Protein AF-A0A9W9H9W6-F1 (afdb_monomer_lite)

pLDDT: mean 81.01, std 15.33, range [31.83, 98.56]

Organism: NCBI:txid126998

Foldseek 3Di:
DVQPDDLVVLVVVLVVVPDLVVSVVSLPPDPNSVVSCLLVSLQADEWEAPALLRLLRICLVVVPVVDDVVVLLVRQQSYQHYYYAYDDDPPQAPSQLLRPPVVVPPDDDDPPPRDDPVSVVSSLVSLVSNVVSVVSSLVSYHFQRYQEYYYHSLEAHRAQPAALNHSCLPGHQNHAEYAERYQQVDPCRLPRHNNLLSRQRHQYDHYANHQAPSNLVSVLSNCQNNLARHAYYAYHYPAQVRCQCSVVSNQHDDDDDDDGSASQNHAEYHYHNHEDDPPDQCAARHRPLNHAEYAYHNYHPVVVVVVNVVNHPRDRNHPYYHD

Structure (mmCIF, N/CA/C/O backbone):
data_AF-A0A9W9H9W6-F1
#
_entry.id   AF-A0A9W9H9W6-F1
#
loop_
_atom_site.group_PDB
_atom_site.id
_atom_site.type_symbol
_atom_site.label_atom_id
_atom_site.label_alt_id
_atom_site.label_comp_id
_atom_site.label_asym_id
_atom_site.label_entity_id
_atom_site.label_seq_id
_atom_site.pdbx_PDB_ins_code
_atom_site.Cartn_x
_atom_site.Cartn_y
_atom_site.Cartn_z
_atom_site.occupancy
_atom_site.B_iso_or_equiv
_atom_site.auth_seq_id
_atom_site.auth_comp_id
_atom_site.auth_asym_id
_atom_site.auth_atom_id
_atom_site.pdbx_PDB_model_num
ATOM 1 N N . MET A 1 1 ? -31.632 -4.483 28.691 1.00 68.56 1 MET A N 1
ATOM 2 C CA . MET A 1 1 ? -31.527 -5.824 28.068 1.00 68.56 1 MET A CA 1
ATOM 3 C C . MET A 1 1 ? -30.239 -6.017 27.263 1.00 68.56 1 MET A C 1
ATOM 5 O O . MET A 1 1 ? -29.586 -7.023 27.471 1.00 68.56 1 MET A O 1
ATOM 9 N N . LEU A 1 2 ? -29.788 -5.077 26.416 1.00 70.12 2 LEU A N 1
ATOM 10 C CA . LEU A 1 2 ? -28.523 -5.253 25.663 1.00 70.12 2 LEU A CA 1
ATOM 11 C C . LEU A 1 2 ? -27.250 -5.290 26.542 1.00 70.12 2 LEU A C 1
ATOM 13 O O . LEU A 1 2 ? -26.270 -5.931 26.182 1.00 70.12 2 LEU A O 1
ATOM 17 N N . ASN A 1 3 ? -27.268 -4.657 27.723 1.00 75.81 3 ASN A N 1
ATOM 18 C CA . ASN A 1 3 ? -26.127 -4.638 28.657 1.00 75.81 3 ASN A CA 1
ATOM 19 C C . ASN A 1 3 ? -25.841 -5.982 29.352 1.00 75.81 3 ASN A C 1
ATOM 21 O O . ASN A 1 3 ? -24.785 -6.127 29.963 1.00 75.81 3 ASN A O 1
ATOM 25 N N . THR A 1 4 ? -26.760 -6.945 29.282 1.00 83.06 4 THR A N 1
ATOM 26 C CA . THR A 1 4 ? -26.617 -8.262 29.924 1.00 83.06 4 THR A CA 1
ATOM 27 C C . THR A 1 4 ? -26.269 -9.365 28.929 1.00 83.06 4 THR A C 1
ATOM 29 O O . THR A 1 4 ? -26.053 -10.499 29.339 1.00 83.06 4 THR A O 1
ATOM 32 N N . LEU A 1 5 ? -26.213 -9.053 27.629 1.00 83.44 5 LEU A N 1
ATOM 33 C CA . LEU A 1 5 ? -25.893 -10.044 26.609 1.00 83.44 5 LEU A CA 1
ATOM 34 C C . LEU A 1 5 ? -24.399 -10.422 26.649 1.00 83.44 5 LEU A C 1
ATOM 36 O O . LEU A 1 5 ? -23.540 -9.536 26.800 1.00 83.44 5 LEU A O 1
ATOM 40 N N . PRO A 1 6 ? -24.071 -11.717 26.485 1.00 88.62 6 PRO A N 1
ATOM 41 C CA . PRO A 1 6 ? -22.705 -12.165 26.242 1.00 88.62 6 PRO A CA 1
ATOM 42 C C . PRO A 1 6 ? -22.104 -11.485 25.007 1.00 88.62 6 PRO A C 1
ATOM 44 O O . PRO A 1 6 ? -22.827 -11.081 24.089 1.00 88.62 6 PRO A O 1
ATOM 47 N N . CYS A 1 7 ? -20.779 -11.332 24.989 1.00 86.00 7 CYS A N 1
ATOM 48 C CA . CYS A 1 7 ? -20.083 -10.657 23.893 1.00 86.00 7 CYS A CA 1
ATOM 49 C C . CYS A 1 7 ? -20.321 -11.376 22.561 1.00 86.00 7 CYS A C 1
ATOM 51 O O . CYS A 1 7 ? -20.539 -10.722 21.548 1.00 86.00 7 CYS A O 1
ATOM 53 N N . GLU A 1 8 ? -20.366 -12.704 22.589 1.00 87.38 8 GLU A N 1
ATO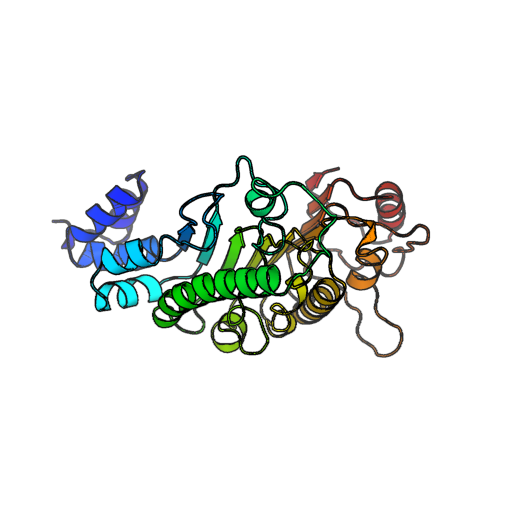M 54 C CA . GLU A 1 8 ? -20.607 -13.584 21.448 1.00 87.38 8 GLU A CA 1
ATOM 55 C C . GLU A 1 8 ? -21.933 -13.239 20.766 1.00 87.38 8 GLU A C 1
ATOM 57 O O . GLU A 1 8 ? -21.978 -13.070 19.554 1.00 87.38 8 GLU A O 1
ATOM 62 N N . ILE A 1 9 ? -22.995 -13.014 21.548 1.00 85.94 9 ILE A N 1
ATOM 63 C CA . ILE A 1 9 ? -24.319 -12.664 21.018 1.00 85.94 9 ILE A CA 1
ATOM 64 C C . ILE A 1 9 ? -24.319 -11.263 20.396 1.00 85.94 9 ILE A C 1
ATOM 66 O O . ILE A 1 9 ? -24.946 -11.040 19.362 1.00 85.94 9 ILE A O 1
ATOM 70 N N . ILE A 1 10 ? -23.609 -10.304 20.999 1.00 85.25 10 ILE A N 1
ATOM 71 C CA . ILE A 1 10 ? -23.482 -8.944 20.449 1.00 85.25 10 ILE A CA 1
ATOM 72 C C . ILE A 1 10 ? -22.762 -8.980 19.094 1.00 85.25 10 ILE A C 1
ATOM 74 O O . ILE A 1 10 ? -23.165 -8.271 18.168 1.00 85.25 10 ILE A O 1
ATOM 78 N N . LEU A 1 11 ? -21.722 -9.810 18.976 1.00 84.94 11 LEU A N 1
ATOM 79 C CA . LEU A 1 11 ? -20.981 -10.013 17.733 1.00 84.94 11 LEU A CA 1
ATOM 80 C C . LEU A 1 11 ? -21.846 -10.688 16.670 1.00 84.94 11 LEU A C 1
ATOM 82 O O . LEU A 1 11 ? -21.939 -10.162 15.565 1.00 84.94 11 LEU A O 1
ATOM 86 N N . ASP A 1 12 ? -22.559 -11.755 17.027 1.00 84.94 12 ASP A N 1
ATOM 87 C CA . ASP A 1 12 ? -23.482 -12.466 16.134 1.00 84.94 12 ASP A CA 1
ATOM 88 C C . ASP A 1 12 ? -24.550 -11.528 15.549 1.00 84.94 12 ASP A C 1
ATOM 90 O O . ASP A 1 12 ? -24.853 -11.549 14.353 1.00 84.94 12 ASP A O 1
ATOM 94 N N . VAL A 1 13 ? -25.113 -10.649 16.385 1.00 83.19 13 VAL A N 1
ATOM 95 C CA . VAL A 1 13 ? -26.082 -9.638 15.941 1.00 83.19 13 VAL A CA 1
ATOM 96 C C . VAL A 1 13 ? -25.415 -8.615 15.020 1.00 83.19 13 VAL A C 1
ATOM 98 O O . VAL A 1 13 ? -25.965 -8.294 13.965 1.00 83.19 13 VAL A O 1
ATOM 101 N N . ALA A 1 14 ? -24.227 -8.118 15.375 1.00 81.19 14 ALA A N 1
ATOM 102 C CA . ALA A 1 14 ? -23.502 -7.148 14.558 1.00 81.19 14 ALA A CA 1
ATOM 103 C C . ALA A 1 14 ? -23.090 -7.721 13.191 1.00 81.19 14 ALA A C 1
ATOM 105 O O . ALA A 1 14 ? -23.140 -7.003 12.190 1.00 81.19 14 ALA A O 1
ATOM 106 N N . GLU A 1 15 ? -22.736 -9.004 13.115 1.00 80.44 15 GLU A N 1
ATOM 107 C CA . GLU A 1 15 ? -22.425 -9.684 11.857 1.00 80.44 15 GLU A CA 1
ATOM 108 C C . GLU A 1 15 ? -23.638 -9.752 10.929 1.00 80.44 15 GLU A C 1
ATOM 110 O O . GLU A 1 15 ? -23.519 -9.450 9.737 1.00 80.44 15 GLU A O 1
ATOM 115 N N . ARG A 1 16 ? -24.823 -10.035 11.483 1.00 80.00 16 ARG A N 1
ATOM 116 C CA . ARG A 1 16 ? -26.092 -10.057 10.736 1.00 80.00 16 ARG A CA 1
ATOM 117 C C . ARG A 1 16 ? -26.508 -8.677 10.219 1.00 80.00 16 ARG A C 1
ATOM 119 O O . ARG A 1 16 ? -27.235 -8.587 9.228 1.00 80.00 16 ARG A O 1
ATOM 126 N N . VAL A 1 17 ? -26.025 -7.593 10.828 1.00 77.00 17 VAL A N 1
ATOM 127 C CA . VAL A 1 17 ? -26.202 -6.232 10.307 1.00 77.00 17 VAL A CA 1
ATOM 128 C C . VAL A 1 17 ? -25.258 -6.032 9.117 1.00 77.00 17 VAL A C 1
ATOM 130 O O . VAL A 1 17 ? -24.059 -5.818 9.275 1.00 77.00 17 VAL A O 1
ATOM 133 N N . ARG A 1 18 ? -25.802 -6.105 7.898 1.00 66.31 18 ARG A N 1
ATOM 134 C CA . ARG A 1 18 ? -25.015 -6.124 6.648 1.00 66.31 18 ARG A CA 1
ATOM 135 C C . ARG A 1 18 ? -24.274 -4.823 6.323 1.00 66.31 18 ARG A C 1
ATOM 137 O O . ARG A 1 18 ? -23.263 -4.864 5.632 1.00 66.31 18 ARG A O 1
ATOM 144 N N . LEU A 1 19 ? -24.757 -3.672 6.794 1.00 70.25 19 LEU A N 1
ATOM 145 C CA . LEU A 1 19 ? -24.197 -2.362 6.444 1.00 70.25 19 LEU A CA 1
ATOM 146 C C . LEU A 1 19 ? -23.378 -1.770 7.596 1.00 70.25 19 LEU A C 1
ATOM 148 O O . LEU A 1 19 ? -23.868 -1.645 8.718 1.00 70.25 19 LEU A O 1
ATOM 152 N N . LEU A 1 20 ? -22.153 -1.327 7.293 1.00 66.31 20 LEU A N 1
ATOM 153 C CA . LEU A 1 20 ? -21.237 -0.677 8.244 1.00 66.31 20 LEU A CA 1
ATOM 154 C C . LEU A 1 20 ? -21.864 0.535 8.950 1.00 66.31 20 LEU A C 1
ATOM 156 O O . LEU A 1 20 ? -21.671 0.697 10.154 1.00 66.31 20 LEU A O 1
ATOM 160 N N . GLY A 1 21 ? -22.652 1.346 8.234 1.00 66.06 21 GLY A N 1
ATOM 161 C CA . GLY A 1 21 ? -23.376 2.481 8.818 1.00 66.06 21 GLY A CA 1
ATOM 162 C C . GLY A 1 21 ? -24.328 2.047 9.937 1.00 66.06 21 GLY A C 1
ATOM 163 O O . GLY A 1 21 ? -24.287 2.595 11.034 1.00 66.06 21 GLY A O 1
ATOM 164 N N . HIS A 1 22 ? -25.088 0.974 9.716 1.00 73.69 22 HIS A N 1
ATOM 165 C CA . HIS A 1 22 ? -25.983 0.417 10.730 1.00 73.69 22 HIS A CA 1
ATOM 166 C C . HIS A 1 22 ? -25.229 -0.238 11.890 1.00 73.69 22 HIS A C 1
ATOM 168 O O . HIS A 1 22 ? -25.703 -0.176 13.020 1.00 73.69 22 HIS A O 1
ATOM 174 N N . ARG A 1 23 ? -24.034 -0.804 11.662 1.00 75.44 23 ARG A N 1
ATOM 175 C CA . ARG A 1 23 ? -23.188 -1.305 12.759 1.00 75.44 23 ARG A CA 1
ATOM 176 C C . ARG A 1 23 ? -22.649 -0.171 13.634 1.00 75.44 23 ARG A C 1
ATOM 178 O O . ARG A 1 23 ? -22.574 -0.328 14.850 1.00 75.44 23 ARG A O 1
ATOM 185 N N . ARG A 1 24 ? -22.318 0.986 13.045 1.00 78.25 24 ARG A N 1
ATOM 186 C CA . ARG A 1 24 ? -21.947 2.190 13.808 1.00 78.25 24 ARG A CA 1
ATOM 187 C C . ARG A 1 24 ? -23.125 2.687 14.639 1.00 78.25 24 ARG A C 1
ATOM 189 O O . ARG A 1 24 ? -22.953 2.882 15.837 1.00 78.25 24 ARG A O 1
ATOM 196 N N . SER A 1 25 ? -24.319 2.799 14.062 1.00 78.81 25 SER A N 1
ATOM 197 C CA . SER A 1 25 ? -25.527 3.153 14.822 1.00 78.81 25 SER A CA 1
ATOM 198 C C . SER A 1 25 ? -25.825 2.138 15.932 1.00 78.81 25 SER A C 1
ATOM 200 O O . SER A 1 25 ? -26.104 2.528 17.062 1.00 78.81 25 SER A O 1
ATOM 202 N N . PHE A 1 26 ? -25.667 0.840 15.654 1.00 79.38 26 PHE A N 1
ATOM 203 C CA . PHE A 1 26 ? -25.818 -0.231 16.642 1.00 79.38 26 PHE A CA 1
ATOM 204 C C . PHE A 1 26 ? -24.811 -0.100 17.798 1.00 79.38 26 PHE A C 1
ATOM 206 O O . PHE A 1 26 ? -25.177 -0.259 18.961 1.00 79.38 26 PHE A O 1
ATOM 213 N N . SER A 1 27 ? -23.565 0.290 17.504 1.00 80.31 27 SER A N 1
ATOM 214 C CA . SER A 1 27 ? -22.544 0.549 18.529 1.00 80.31 27 SER A CA 1
ATOM 215 C C . SER A 1 27 ? -22.891 1.698 19.480 1.00 80.31 27 SER A C 1
ATOM 217 O O . SER A 1 27 ? -22.371 1.735 20.589 1.00 80.31 27 SER A O 1
ATOM 219 N N . GLN A 1 28 ? -23.788 2.607 19.088 1.00 81.88 28 GLN A N 1
ATOM 220 C CA . GLN A 1 28 ? -24.212 3.733 19.925 1.00 81.88 28 GLN A CA 1
ATOM 221 C C . GLN A 1 28 ? -25.388 3.392 20.854 1.00 81.88 28 GLN A C 1
ATOM 223 O O . GLN A 1 28 ? -25.755 4.221 21.680 1.00 81.88 28 GLN A O 1
ATOM 228 N N . LEU A 1 29 ? -25.977 2.191 20.761 1.00 82.81 29 LEU A N 1
ATOM 229 C CA . LEU A 1 29 ? -27.167 1.840 21.549 1.00 82.81 29 LEU A CA 1
ATOM 230 C C . LEU A 1 29 ? -26.894 1.742 23.054 1.00 82.81 29 LEU A C 1
ATOM 232 O O . LEU A 1 29 ? -27.765 2.072 23.856 1.00 82.81 29 LEU A O 1
ATOM 236 N N . CYS A 1 30 ? -25.712 1.265 23.456 1.00 85.88 30 CYS A N 1
ATOM 237 C CA . CYS A 1 30 ? -25.298 1.263 24.858 1.00 85.88 30 CYS A CA 1
ATOM 238 C C . CYS A 1 30 ? -23.776 1.149 25.026 1.00 85.88 30 CYS A C 1
ATOM 240 O O . CYS A 1 30 ? -23.059 0.721 24.120 1.00 85.88 30 CYS A O 1
ATOM 242 N N . SER A 1 31 ? -23.282 1.478 26.224 1.00 85.94 31 SER A N 1
ATOM 243 C CA . SER A 1 31 ? -21.850 1.468 26.554 1.00 85.94 31 SER A CA 1
ATOM 244 C C . SER A 1 31 ? -21.191 0.096 26.381 1.00 85.94 31 SER A C 1
ATOM 246 O O . SER A 1 31 ? -20.067 0.028 25.887 1.00 85.94 31 SER A O 1
ATOM 248 N N . ARG A 1 32 ? -21.884 -1.001 26.722 1.00 85.56 32 ARG A N 1
ATOM 249 C CA . ARG A 1 32 ? -21.356 -2.365 26.546 1.00 85.56 32 ARG A CA 1
ATOM 250 C C . ARG A 1 32 ? -21.188 -2.723 25.072 1.00 85.56 32 ARG A C 1
ATOM 252 O O . ARG A 1 32 ? -20.125 -3.189 24.677 1.00 85.56 32 ARG A O 1
ATOM 259 N N . VAL A 1 33 ? -22.214 -2.481 24.255 1.00 86.31 33 VAL A N 1
ATOM 260 C CA . VAL A 1 33 ? -22.158 -2.753 22.810 1.00 86.31 33 VAL A CA 1
ATOM 261 C C . VAL A 1 33 ? -21.095 -1.869 22.153 1.00 86.31 33 VAL A C 1
ATOM 263 O O . VAL A 1 33 ? -20.315 -2.363 21.343 1.00 86.31 33 VAL A O 1
ATOM 266 N N . LYS A 1 34 ? -20.975 -0.601 22.571 1.00 87.06 34 LYS A N 1
ATOM 267 C CA . LYS A 1 34 ? -19.891 0.294 22.147 1.00 87.06 34 LYS A CA 1
ATOM 268 C C . LYS A 1 34 ? -18.512 -0.290 22.457 1.00 87.06 34 LYS A C 1
ATOM 270 O O . LYS A 1 34 ? -17.683 -0.377 21.559 1.00 87.06 34 LYS A O 1
ATOM 275 N N . ALA A 1 35 ? -18.278 -0.721 23.697 1.00 87.06 35 ALA A N 1
ATOM 276 C CA . ALA A 1 35 ? -16.991 -1.263 24.136 1.00 87.06 35 ALA A CA 1
ATOM 277 C C . ALA A 1 35 ? -16.582 -2.534 23.372 1.00 87.06 35 ALA A C 1
ATOM 279 O O . ALA A 1 35 ? -15.401 -2.726 23.094 1.00 87.06 35 ALA A O 1
ATOM 280 N N . VAL A 1 36 ? -17.551 -3.375 22.999 1.00 88.56 36 VAL A N 1
ATOM 281 C CA . VAL A 1 36 ? -17.305 -4.596 22.216 1.00 88.56 36 VAL A CA 1
ATOM 282 C C . VAL A 1 36 ? -17.079 -4.279 20.734 1.00 88.56 36 VAL A C 1
ATOM 284 O O . VAL A 1 36 ? -16.169 -4.828 20.117 1.00 88.56 36 VAL A O 1
ATOM 287 N N . LEU A 1 37 ? -17.890 -3.395 20.144 1.00 89.06 37 LEU A N 1
ATOM 288 C CA . LEU A 1 37 ? -17.898 -3.189 18.694 1.00 89.06 37 LEU A CA 1
ATOM 289 C C . LEU A 1 37 ? -16.897 -2.151 18.201 1.00 89.06 37 LEU A C 1
ATOM 291 O O . LEU A 1 37 ? -16.370 -2.327 17.107 1.00 89.06 37 LEU A O 1
ATOM 295 N N . VAL A 1 38 ? -16.610 -1.086 18.956 1.00 89.62 38 VAL A N 1
ATOM 296 C CA . VAL A 1 38 ? -15.685 -0.024 18.515 1.00 89.62 38 VAL A CA 1
ATOM 297 C C . VAL A 1 38 ? -14.314 -0.586 18.106 1.00 89.62 38 VAL A C 1
ATOM 299 O O . VAL A 1 38 ? -13.884 -0.285 16.989 1.00 89.62 38 VAL A O 1
ATOM 302 N N . PRO A 1 39 ? -13.661 -1.470 18.888 1.00 90.88 39 PRO A N 1
ATOM 303 C CA . PRO A 1 39 ? -12.380 -2.045 18.484 1.00 90.88 39 PRO A CA 1
ATOM 304 C C . PRO A 1 39 ? -12.431 -2.822 17.165 1.00 90.88 39 PRO A C 1
ATOM 306 O O . PRO A 1 39 ? -11.439 -2.873 16.446 1.00 90.88 39 PRO A O 1
ATOM 309 N N . LEU A 1 40 ? -13.578 -3.423 16.840 1.00 88.81 40 LEU A N 1
ATOM 310 C CA . LEU A 1 40 ? -13.772 -4.200 15.616 1.00 88.81 40 LEU A CA 1
ATOM 311 C C . LEU A 1 40 ? -14.139 -3.311 14.427 1.00 88.81 40 LEU A C 1
ATOM 313 O O . LEU A 1 40 ? -13.616 -3.506 13.333 1.00 88.81 40 LEU A O 1
ATOM 317 N N . LEU A 1 41 ? -14.997 -2.312 14.646 1.00 88.62 41 LEU A N 1
ATOM 318 C CA . LEU A 1 41 ? -15.439 -1.361 13.626 1.00 88.62 41 LEU A CA 1
ATOM 319 C C . LEU A 1 41 ? -14.299 -0.496 13.100 1.00 88.62 41 LEU A C 1
ATOM 321 O O . LEU A 1 41 ? -14.297 -0.157 11.920 1.00 88.62 41 LEU A O 1
ATOM 325 N N . TYR A 1 42 ? -13.349 -0.155 13.968 1.00 91.88 42 TYR A N 1
ATOM 326 C CA . TYR A 1 42 ? -12.193 0.668 13.624 1.00 91.88 42 TYR A CA 1
ATOM 327 C C . TYR A 1 42 ? -10.906 -0.145 13.486 1.00 91.88 42 TYR A C 1
ATOM 329 O O . TYR A 1 42 ? -9.833 0.429 13.365 1.00 91.88 42 TYR A O 1
ATOM 337 N N . ARG A 1 43 ? -10.987 -1.484 13.451 1.00 94.31 43 ARG A N 1
ATOM 338 C CA . ARG A 1 43 ? -9.820 -2.337 13.179 1.00 94.31 43 ARG A CA 1
ATOM 339 C C . ARG A 1 43 ? -9.256 -2.099 11.778 1.00 94.31 43 ARG A C 1
ATOM 341 O O . ARG A 1 43 ? -8.038 -2.108 11.601 1.00 94.31 43 ARG A O 1
ATOM 348 N N . THR A 1 44 ? -10.137 -1.890 10.804 1.00 95.19 44 THR A N 1
ATOM 349 C CA . THR A 1 44 ? -9.782 -1.547 9.426 1.00 95.19 44 THR A CA 1
ATOM 350 C C . THR A 1 44 ? -10.386 -0.197 9.088 1.00 95.19 44 THR A C 1
ATOM 352 O O . THR A 1 44 ? -11.605 -0.039 9.107 1.00 95.19 44 THR A O 1
ATOM 355 N N . VAL A 1 45 ? -9.527 0.766 8.772 1.00 95.31 45 VAL A N 1
ATOM 356 C CA . VAL A 1 45 ? -9.913 2.123 8.389 1.00 95.31 45 VAL A CA 1
ATOM 357 C C . VAL A 1 45 ? -9.400 2.383 6.987 1.00 95.31 45 VAL A C 1
ATOM 359 O O . VAL A 1 45 ? -8.250 2.086 6.660 1.00 95.31 45 VAL A O 1
ATOM 362 N N . THR A 1 46 ? -10.269 2.930 6.147 1.00 95.69 46 THR A N 1
ATOM 363 C CA . THR A 1 46 ? -9.925 3.278 4.777 1.00 95.69 46 THR A CA 1
ATOM 364 C C . THR A 1 46 ? -10.416 4.678 4.485 1.00 95.69 46 THR A C 1
ATOM 366 O O . THR A 1 46 ? -11.623 4.908 4.545 1.00 95.69 46 THR A O 1
ATOM 369 N N . PHE A 1 47 ? -9.486 5.567 4.156 1.00 96.00 47 PHE A N 1
ATOM 370 C CA . PHE A 1 47 ? -9.786 6.903 3.666 1.00 96.00 47 PHE A CA 1
ATOM 371 C C . PHE A 1 47 ? -9.779 6.908 2.148 1.00 96.00 47 PHE A C 1
ATOM 373 O O . PHE A 1 47 ? -9.029 6.165 1.500 1.00 96.00 47 PHE A O 1
ATOM 380 N N . ARG A 1 48 ? -10.667 7.711 1.580 1.00 95.00 48 ARG A N 1
ATOM 381 C CA . ARG A 1 48 ? -10.909 7.767 0.149 1.00 95.00 48 ARG A CA 1
ATOM 382 C C . ARG A 1 48 ? -10.659 9.161 -0.379 1.00 95.00 48 ARG A C 1
ATOM 384 O O . ARG A 1 48 ? -11.093 10.137 0.223 1.00 95.00 48 ARG A O 1
ATOM 391 N N . ALA A 1 49 ? -10.016 9.227 -1.538 1.00 92.50 49 ALA A N 1
ATOM 392 C CA . ALA A 1 49 ? -10.020 10.441 -2.334 1.00 92.50 49 ALA A CA 1
ATOM 393 C C . ALA A 1 49 ? -11.460 10.818 -2.712 1.00 92.50 49 ALA A C 1
ATOM 395 O O . ALA A 1 49 ? -12.271 9.942 -3.032 1.00 92.50 49 ALA A O 1
ATOM 396 N N . ALA A 1 50 ? -11.756 12.116 -2.714 1.00 88.25 50 ALA A N 1
ATOM 397 C CA . ALA A 1 50 ? -13.069 12.659 -3.042 1.00 88.25 50 ALA A CA 1
ATOM 398 C C . ALA A 1 50 ? -13.510 12.266 -4.459 1.00 88.25 50 ALA A C 1
ATOM 400 O O . ALA A 1 50 ? -14.690 12.029 -4.710 1.00 88.25 50 ALA A O 1
ATOM 401 N N . SER A 1 51 ? -12.556 12.175 -5.389 1.00 85.50 51 SER A N 1
ATOM 402 C CA . SER A 1 51 ? -12.771 11.639 -6.731 1.00 85.50 51 SER A CA 1
ATOM 403 C C . SER A 1 51 ? -11.450 11.241 -7.390 1.00 85.50 51 SER A C 1
ATOM 405 O O . SER A 1 51 ? -10.370 11.524 -6.875 1.00 85.50 51 SER A O 1
ATOM 407 N N . GLU A 1 52 ? -11.532 10.652 -8.583 1.00 81.94 52 GLU A N 1
ATOM 408 C CA . GLU A 1 52 ? -10.372 10.378 -9.447 1.00 81.94 52 GLU A CA 1
ATOM 409 C C . GLU A 1 52 ? -9.574 11.611 -9.856 1.00 81.94 52 GLU A C 1
ATOM 411 O O . GLU A 1 52 ? -8.416 11.476 -10.245 1.00 81.94 52 GLU A O 1
ATOM 416 N N . TRP A 1 53 ? -10.194 12.786 -9.762 1.00 76.81 53 TRP A N 1
ATOM 417 C CA . TRP A 1 53 ? -9.642 14.069 -10.186 1.00 76.81 53 TRP A CA 1
ATOM 418 C C . TRP A 1 53 ? -9.155 14.922 -9.010 1.00 76.81 53 TRP A C 1
ATOM 420 O O . TRP A 1 53 ? -8.494 15.932 -9.218 1.00 76.81 53 TRP A O 1
ATOM 430 N N . ALA A 1 54 ? -9.474 14.513 -7.780 1.00 85.38 54 ALA A N 1
ATOM 431 C CA . ALA A 1 54 ? -9.120 15.201 -6.543 1.00 85.38 54 ALA A CA 1
ATOM 432 C C . ALA A 1 54 ? -8.466 14.204 -5.576 1.00 85.38 54 ALA A C 1
ATOM 434 O O . ALA A 1 54 ? -9.001 13.891 -4.514 1.00 85.38 54 ALA A O 1
ATOM 435 N N . LEU A 1 55 ? -7.320 13.657 -5.992 1.00 88.56 55 LEU A N 1
ATOM 436 C CA . LEU A 1 55 ? -6.594 12.620 -5.249 1.00 88.56 55 LEU A CA 1
ATOM 437 C C . LEU A 1 55 ? -5.918 13.149 -3.981 1.00 88.56 55 LEU A C 1
ATOM 439 O O . LEU A 1 55 ? -5.656 12.371 -3.069 1.00 88.56 55 LEU A O 1
ATOM 443 N N . ASN A 1 56 ? -5.681 14.460 -3.917 1.00 89.25 56 ASN A N 1
ATOM 444 C CA . ASN A 1 56 ? -5.189 15.152 -2.733 1.00 89.25 56 ASN A CA 1
ATOM 445 C C . ASN A 1 56 ? -6.282 15.497 -1.723 1.00 89.25 56 ASN A C 1
ATOM 447 O O . ASN A 1 56 ? -5.949 15.926 -0.631 1.00 89.25 56 ASN A O 1
ATOM 451 N N . VAL A 1 57 ? -7.566 15.324 -2.043 1.00 90.62 57 VAL A N 1
ATOM 452 C CA . VAL A 1 57 ? -8.662 15.621 -1.112 1.00 90.62 57 VAL A CA 1
ATOM 453 C C . VAL A 1 57 ? -9.182 14.305 -0.559 1.00 90.62 57 VAL A C 1
ATOM 455 O O . VAL A 1 57 ? -9.897 13.585 -1.255 1.00 90.62 57 VAL A O 1
ATOM 458 N N . LEU A 1 58 ? -8.810 13.967 0.673 1.00 93.25 58 LEU A N 1
ATOM 459 C CA . LEU A 1 58 ? -9.224 12.738 1.341 1.00 93.25 58 LEU A CA 1
ATOM 460 C C . LEU A 1 58 ? -10.421 13.017 2.259 1.00 93.25 58 LEU A C 1
ATOM 462 O O . LEU A 1 58 ? -10.558 14.088 2.842 1.00 93.25 58 LEU A O 1
ATOM 466 N N . ASP A 1 59 ? -11.281 12.024 2.463 1.00 92.56 59 ASP A N 1
ATOM 467 C CA . ASP A 1 59 ? -12.422 12.105 3.389 1.00 92.56 59 ASP A CA 1
ATOM 468 C C . ASP A 1 59 ? -12.031 12.076 4.888 1.00 92.56 59 ASP A C 1
ATOM 470 O O . ASP A 1 59 ? -12.867 11.793 5.752 1.00 92.56 59 ASP A O 1
ATOM 474 N N . ILE A 1 60 ? -10.774 12.406 5.211 1.00 91.44 60 ILE A N 1
ATOM 475 C CA . ILE A 1 60 ? -10.223 12.453 6.572 1.00 91.44 60 ILE A CA 1
ATOM 476 C C . ILE A 1 60 ? -10.899 13.554 7.388 1.00 91.44 60 ILE A C 1
ATOM 478 O O . ILE A 1 60 ? -11.379 13.282 8.488 1.00 91.44 60 ILE A O 1
ATOM 482 N N . ASP A 1 61 ? -11.013 14.768 6.850 1.00 85.94 61 ASP A N 1
ATOM 483 C CA . ASP A 1 61 ? -11.649 15.878 7.568 1.00 85.94 61 ASP A CA 1
ATOM 484 C C . ASP A 1 61 ? -13.120 15.593 7.846 1.00 85.94 61 ASP A C 1
ATOM 486 O O . ASP A 1 61 ? -13.592 15.763 8.967 1.00 85.94 61 ASP A O 1
ATOM 490 N N . ALA A 1 62 ? -13.846 15.074 6.853 1.00 85.69 62 ALA A N 1
ATOM 491 C CA . ALA A 1 62 ? -15.237 14.670 7.028 1.00 85.69 62 ALA A CA 1
ATOM 492 C C . ALA A 1 62 ? -15.376 13.592 8.118 1.00 85.69 62 ALA A C 1
ATOM 494 O O . ALA A 1 62 ? -16.290 13.646 8.946 1.00 85.69 62 ALA A O 1
ATOM 495 N N . PHE A 1 63 ? -14.447 12.632 8.160 1.00 86.31 63 PHE A N 1
ATOM 496 C CA . PHE A 1 63 ? -14.396 11.619 9.208 1.00 86.31 63 PHE A CA 1
ATOM 497 C C . PHE A 1 63 ? -14.155 12.238 10.590 1.00 86.31 63 PHE A C 1
ATOM 499 O O . PHE A 1 63 ? -14.893 11.925 11.528 1.00 86.31 63 PHE A O 1
ATOM 506 N N . LEU A 1 64 ? -13.170 13.128 10.715 1.00 84.31 64 LEU A N 1
ATOM 507 C CA . LEU A 1 64 ? -12.790 13.743 11.984 1.00 84.31 64 LEU A CA 1
ATOM 508 C C . LEU A 1 64 ? -13.834 14.745 12.487 1.00 84.31 64 LEU A C 1
ATOM 510 O O . LEU A 1 64 ? -14.098 14.755 13.682 1.00 84.31 64 LEU A O 1
ATOM 514 N N . LEU A 1 65 ? -14.472 15.520 11.604 1.00 80.25 65 LEU A N 1
ATOM 515 C CA . LEU A 1 65 ? -15.543 16.470 11.938 1.00 80.25 65 LEU A CA 1
ATOM 516 C C . LEU A 1 65 ? -16.848 15.776 12.333 1.00 80.25 65 LEU A C 1
ATOM 518 O O . LEU A 1 65 ? -17.615 16.303 13.137 1.00 80.25 65 LEU A O 1
ATOM 522 N N . SER A 1 66 ? -17.108 14.578 11.802 1.00 75.88 66 SER A N 1
ATOM 523 C CA . SER A 1 66 ? -18.284 13.788 12.189 1.00 75.88 66 SER A CA 1
ATOM 524 C C . SER A 1 66 ? -18.221 13.258 13.632 1.00 75.88 66 SER A C 1
ATOM 526 O O . SER A 1 66 ? -19.178 12.642 14.107 1.00 75.88 66 SER A O 1
ATOM 528 N N . GLN A 1 67 ? -17.100 13.461 14.333 1.00 71.38 67 GLN A N 1
ATOM 529 C CA . GLN A 1 67 ? -16.827 12.939 15.670 1.00 71.38 67 GLN A CA 1
ATOM 530 C C . GLN A 1 67 ? -16.183 14.022 16.545 1.00 71.38 67 GLN A C 1
ATOM 532 O O . GLN A 1 67 ? -15.578 14.968 16.057 1.00 71.38 67 GLN A O 1
ATOM 537 N N . SER A 1 68 ? -16.284 13.901 17.870 1.00 73.44 68 SER A N 1
ATOM 538 C CA . SER A 1 68 ? -15.449 14.741 18.736 1.00 73.44 68 SER A CA 1
ATOM 539 C C . SER A 1 68 ? -13.986 14.293 18.635 1.00 73.44 68 SER A C 1
ATOM 541 O O . SER A 1 68 ? -13.711 13.107 18.467 1.00 73.44 68 SER A O 1
ATOM 543 N N . HIS A 1 69 ? -13.031 15.213 18.793 1.00 69.00 69 HIS A N 1
ATOM 544 C CA . HIS A 1 69 ? -11.596 14.898 18.708 1.00 69.00 69 HIS A CA 1
ATOM 545 C C . HIS A 1 69 ? -11.175 13.742 19.642 1.00 69.00 69 HIS A C 1
ATOM 547 O O . HIS A 1 69 ? -10.479 12.813 19.233 1.00 69.00 69 HIS A O 1
ATOM 553 N N . LEU A 1 70 ? -11.678 13.741 20.884 1.00 68.50 70 LEU A N 1
ATOM 554 C CA . LEU A 1 70 ? -11.467 12.652 21.849 1.00 68.50 70 LEU A CA 1
ATOM 555 C C . LEU A 1 70 ? -12.009 11.312 21.337 1.00 68.50 70 LEU A C 1
ATOM 557 O O . LEU A 1 70 ? -11.409 10.262 21.567 1.00 68.50 70 LEU A O 1
ATOM 561 N N . GLN A 1 71 ? -13.134 11.341 20.625 1.00 75.81 71 GLN A N 1
ATOM 562 C CA . GLN A 1 71 ? -13.741 10.154 20.050 1.00 75.81 71 GLN A CA 1
ATOM 563 C C . GLN A 1 71 ? -12.949 9.639 18.842 1.00 75.81 71 GLN A C 1
ATOM 565 O O . GLN A 1 71 ? -12.745 8.429 18.749 1.00 75.81 71 GLN A O 1
ATOM 570 N N . SER A 1 72 ? -12.423 10.523 17.992 1.00 73.56 72 SER A N 1
ATOM 571 C CA . SER A 1 72 ? -11.537 10.165 16.875 1.00 73.56 72 SER A CA 1
ATOM 572 C C . SER A 1 72 ? -10.272 9.454 17.358 1.00 73.56 72 SER A C 1
ATOM 574 O O . SER A 1 72 ? -9.973 8.361 16.876 1.00 73.56 72 SER A O 1
ATOM 576 N N . ILE A 1 73 ? -9.601 9.994 18.385 1.00 76.44 73 ILE A N 1
ATOM 577 C CA . ILE A 1 73 ? -8.457 9.333 19.039 1.00 76.44 73 ILE A CA 1
ATOM 578 C C . ILE A 1 73 ? -8.883 7.973 19.602 1.00 76.44 73 ILE A C 1
ATOM 580 O O . ILE A 1 73 ? -8.238 6.954 19.348 1.00 76.44 73 ILE A O 1
ATOM 584 N N . SER A 1 74 ? -10.009 7.931 20.326 1.00 82.50 74 SER A N 1
ATOM 585 C CA . SER A 1 74 ? -10.492 6.692 20.945 1.00 82.50 74 SER A CA 1
ATOM 586 C C . SER A 1 74 ? -10.855 5.601 19.935 1.00 82.50 74 SER A C 1
ATOM 588 O O . SER A 1 74 ? -10.798 4.419 20.265 1.00 82.50 74 SER A O 1
ATOM 590 N N . ASN A 1 75 ? -11.209 5.978 18.708 1.00 88.50 75 ASN A N 1
ATOM 591 C CA . ASN A 1 75 ? -11.572 5.050 17.649 1.00 88.50 75 ASN A CA 1
ATOM 592 C C . ASN A 1 75 ? -10.329 4.592 16.875 1.00 88.50 75 ASN A C 1
ATOM 594 O O . ASN A 1 75 ? -10.093 3.390 16.744 1.00 88.50 75 ASN A O 1
ATOM 598 N N . LEU A 1 76 ? -9.502 5.533 16.406 1.00 92.31 76 LEU A N 1
ATOM 599 C CA . LEU A 1 76 ? -8.353 5.241 15.546 1.00 92.31 76 LEU A CA 1
ATOM 600 C C . LEU A 1 76 ? -7.216 4.499 16.264 1.00 92.31 76 LEU A C 1
ATOM 602 O O . LEU A 1 76 ? -6.473 3.772 15.603 1.00 92.31 76 LEU A O 1
ATOM 606 N N . GLN A 1 77 ? -7.132 4.537 17.598 1.00 93.50 77 GLN A N 1
ATOM 607 C CA . GLN A 1 77 ? -6.200 3.691 18.367 1.00 93.50 77 GLN A CA 1
ATOM 608 C C . GLN A 1 77 ? -6.407 2.172 18.159 1.00 93.50 77 GLN A C 1
ATOM 610 O O . GLN A 1 77 ? -5.508 1.358 18.416 1.00 93.50 77 GLN A O 1
ATOM 615 N N . HIS A 1 78 ? -7.597 1.761 17.708 1.00 95.00 78 HIS A N 1
ATOM 616 C CA . HIS A 1 78 ? -7.917 0.363 17.420 1.00 95.00 78 HIS A CA 1
ATOM 617 C C . HIS A 1 78 ? -7.517 -0.069 16.005 1.00 95.00 78 HIS A C 1
ATOM 619 O O . HIS A 1 78 ? -7.551 -1.265 15.707 1.00 95.00 78 HIS A O 1
ATOM 625 N N . THR A 1 79 ? -7.077 0.870 15.165 1.00 97.00 79 THR A N 1
ATOM 626 C CA . THR A 1 79 ? -6.678 0.597 13.783 1.00 97.00 79 THR A CA 1
ATOM 627 C C . THR A 1 79 ? -5.519 -0.390 13.743 1.00 97.00 79 THR A C 1
ATOM 629 O O . THR A 1 79 ? -4.517 -0.252 14.444 1.00 97.00 79 THR A O 1
ATOM 632 N N . ARG A 1 80 ? -5.677 -1.432 12.930 1.00 97.88 80 ARG A N 1
ATOM 633 C CA . ARG A 1 80 ? -4.652 -2.430 12.589 1.00 97.88 80 ARG A CA 1
ATOM 634 C C . ARG A 1 80 ? -4.386 -2.463 11.091 1.00 97.88 80 ARG A C 1
ATOM 636 O O . ARG A 1 80 ? -3.302 -2.864 10.680 1.00 97.88 80 ARG A O 1
ATOM 643 N N . HIS A 1 81 ? -5.347 -2.021 10.291 1.00 98.19 81 HIS A N 1
ATOM 644 C CA . HIS A 1 81 ? -5.252 -1.986 8.843 1.00 98.19 81 HIS A CA 1
ATOM 645 C C . HIS A 1 81 ? -5.669 -0.597 8.366 1.00 98.19 81 HIS A C 1
ATOM 647 O O . HIS A 1 81 ? -6.819 -0.207 8.562 1.00 98.19 81 HIS A O 1
ATOM 653 N N . LEU A 1 82 ? -4.733 0.146 7.780 1.00 98.12 82 LEU A N 1
ATOM 654 C CA . LEU A 1 82 ? -4.966 1.484 7.243 1.00 98.12 82 LEU A CA 1
ATOM 655 C C . LEU A 1 82 ? -4.839 1.438 5.724 1.00 98.12 82 LEU A C 1
ATOM 657 O O . LEU A 1 82 ? -3.842 0.935 5.207 1.00 98.12 82 LEU A O 1
ATOM 661 N N . GLY A 1 83 ? -5.837 1.970 5.025 1.00 97.56 83 GLY A N 1
ATOM 662 C CA . GLY A 1 83 ? -5.820 2.109 3.574 1.00 97.56 83 GLY A CA 1
ATOM 663 C C . GLY A 1 83 ? -6.132 3.531 3.134 1.00 97.56 83 GLY A C 1
ATOM 664 O O . GLY A 1 83 ? -7.042 4.154 3.670 1.00 97.56 83 GLY A O 1
ATOM 665 N N . ILE A 1 84 ? -5.409 4.016 2.135 1.00 96.81 84 ILE A N 1
ATOM 666 C CA . ILE A 1 84 ? -5.691 5.258 1.416 1.00 96.81 84 ILE A CA 1
ATOM 667 C C . ILE A 1 84 ? -5.964 4.863 -0.027 1.00 96.81 84 ILE A C 1
ATOM 669 O O . ILE A 1 84 ? -5.127 4.203 -0.639 1.00 96.81 84 ILE A O 1
ATOM 673 N N . GLN A 1 85 ? -7.133 5.188 -0.568 1.00 94.19 85 GLN A N 1
ATOM 674 C CA . GLN A 1 85 ? -7.519 4.695 -1.890 1.00 94.19 85 GLN A CA 1
ATOM 675 C C . GLN A 1 85 ? -8.321 5.707 -2.697 1.00 94.19 85 GLN A C 1
ATOM 677 O O . GLN A 1 85 ? -9.050 6.529 -2.153 1.00 94.19 85 GLN A O 1
ATOM 682 N N . ALA A 1 86 ? -8.253 5.588 -4.014 1.00 90.19 86 ALA A N 1
ATOM 683 C CA . ALA A 1 86 ? -9.184 6.243 -4.916 1.00 90.19 86 ALA A CA 1
ATOM 684 C C . ALA A 1 86 ? -10.066 5.184 -5.579 1.00 90.19 86 ALA A C 1
ATOM 686 O O . ALA A 1 86 ? -9.633 4.053 -5.804 1.00 90.19 86 ALA A O 1
ATOM 687 N N . GLN A 1 87 ? -11.306 5.538 -5.907 1.00 81.69 87 GLN A N 1
ATOM 688 C CA . GLN A 1 87 ? -12.025 4.795 -6.942 1.00 81.69 87 GLN A CA 1
ATOM 689 C C . GLN A 1 87 ? -11.311 5.096 -8.262 1.00 81.69 87 GLN A C 1
ATOM 691 O O . GLN A 1 87 ? -10.885 6.227 -8.441 1.00 81.69 87 GLN A O 1
ATOM 696 N N . ILE A 1 88 ? -11.043 4.097 -9.104 1.00 72.56 88 ILE A N 1
ATOM 697 C CA . ILE A 1 88 ? -10.300 4.287 -10.360 1.00 72.56 88 ILE A CA 1
ATOM 698 C C . ILE A 1 88 ? -11.087 3.611 -11.474 1.00 72.56 88 ILE A C 1
ATOM 700 O O . ILE A 1 88 ? -11.103 2.386 -11.600 1.00 72.56 88 ILE A O 1
ATOM 704 N N . HIS A 1 89 ? -11.734 4.417 -12.290 1.00 75.50 89 HIS A N 1
ATOM 705 C CA . HIS A 1 89 ? -12.588 4.026 -13.390 1.00 75.50 89 HIS A CA 1
ATOM 706 C C . HIS A 1 89 ? -11.961 4.467 -14.713 1.00 75.50 89 HIS A C 1
ATOM 708 O O . HIS A 1 89 ? -11.911 3.667 -15.648 1.00 75.50 89 HIS A O 1
ATOM 714 N N . ILE A 1 90 ? -11.419 5.690 -14.774 1.00 67.75 90 ILE A N 1
ATOM 715 C CA . ILE A 1 90 ? -11.001 6.365 -16.009 1.00 67.75 90 ILE A CA 1
ATOM 716 C C . ILE A 1 90 ? -9.524 6.786 -15.950 1.00 67.75 90 ILE A C 1
ATOM 718 O O . ILE A 1 90 ? -8.752 6.439 -16.846 1.00 67.75 90 ILE A O 1
ATOM 722 N N . ALA A 1 91 ? -9.102 7.504 -14.906 1.00 63.38 91 ALA A N 1
ATOM 723 C CA . ALA A 1 91 ? -7.771 8.116 -14.844 1.00 63.38 91 ALA A CA 1
ATOM 724 C C . ALA A 1 91 ? -6.697 7.114 -14.381 1.00 63.38 91 ALA A C 1
ATOM 726 O O . ALA A 1 91 ? -6.389 7.018 -13.195 1.00 63.38 91 ALA A O 1
ATOM 727 N N . ARG A 1 92 ? -6.136 6.331 -15.315 1.00 66.62 92 ARG A N 1
ATOM 728 C CA . ARG A 1 92 ? -5.169 5.248 -15.017 1.00 66.62 92 ARG A CA 1
ATOM 729 C C . ARG A 1 92 ? -3.691 5.613 -15.200 1.00 66.62 92 ARG A C 1
ATOM 731 O O . ARG A 1 92 ? -2.837 4.778 -14.932 1.00 66.62 92 ARG A O 1
ATOM 738 N N . PHE A 1 93 ? -3.385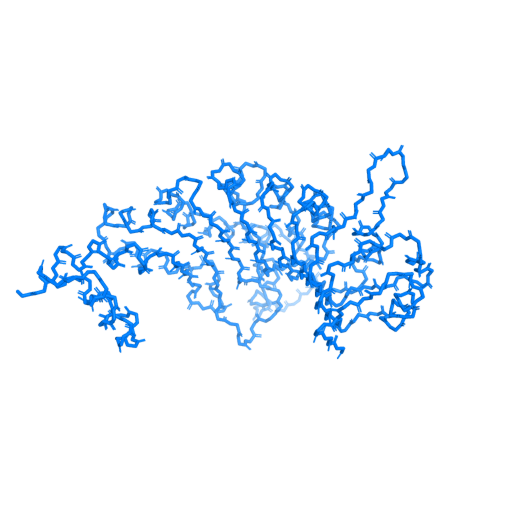 6.813 -15.675 1.00 62.38 93 PHE A N 1
ATOM 739 C CA . PHE A 1 93 ? -2.025 7.282 -15.959 1.00 62.38 93 PHE A CA 1
ATOM 740 C C . PHE A 1 93 ? -1.866 8.727 -15.484 1.00 62.38 93 PHE A C 1
ATOM 742 O O . PHE A 1 93 ? -2.874 9.417 -15.322 1.00 62.38 93 PHE A O 1
ATOM 749 N N . ASN A 1 94 ? -0.621 9.180 -15.289 1.00 65.94 94 ASN A N 1
ATOM 750 C CA . ASN A 1 94 ? -0.292 10.583 -15.009 1.00 65.94 94 ASN A CA 1
ATOM 751 C C . ASN A 1 94 ? -1.077 11.170 -13.827 1.00 65.94 94 ASN A C 1
ATOM 753 O O . ASN A 1 94 ? -1.636 12.266 -13.902 1.00 65.94 94 ASN A O 1
ATOM 757 N N . ARG A 1 95 ? -1.195 10.395 -12.750 1.00 75.12 95 ARG A N 1
ATOM 758 C CA . ARG A 1 95 ? -2.090 10.729 -11.636 1.00 75.12 95 ARG A CA 1
ATOM 759 C C . ARG A 1 95 ? -1.420 11.639 -10.620 1.00 75.12 95 ARG A C 1
ATOM 761 O O . ARG A 1 95 ? -2.106 12.261 -9.814 1.00 75.12 95 ARG A O 1
ATOM 768 N N . CYS A 1 96 ? -0.097 11.751 -10.674 1.00 77.06 96 CYS A N 1
ATOM 769 C CA . CYS A 1 96 ? 0.594 12.854 -10.032 1.00 77.06 96 CYS A CA 1
ATOM 770 C C . CYS A 1 96 ? 0.353 14.170 -10.769 1.00 77.06 96 CYS A C 1
ATOM 772 O O . CYS A 1 96 ? 0.394 14.236 -11.997 1.00 77.06 96 CYS A O 1
ATOM 774 N N . ALA A 1 97 ? 0.215 15.255 -10.002 1.00 67.19 97 ALA A N 1
ATOM 775 C CA . ALA A 1 97 ? 0.022 16.603 -10.539 1.00 67.19 97 ALA A CA 1
ATOM 776 C C . ALA A 1 97 ? 1.166 17.094 -11.457 1.00 67.19 97 ALA A C 1
ATOM 778 O O . ALA A 1 97 ? 0.995 18.102 -12.136 1.00 67.19 97 ALA A O 1
ATOM 779 N N . HIS A 1 98 ? 2.288 16.366 -11.529 1.00 59.62 98 HIS A N 1
ATOM 780 C CA . HIS A 1 98 ? 3.381 16.609 -12.473 1.00 59.62 98 HIS A CA 1
ATOM 781 C C . HIS A 1 98 ? 2.974 16.390 -13.942 1.00 59.62 98 HIS A C 1
ATOM 783 O O . HIS A 1 98 ? 3.455 17.095 -14.818 1.00 59.62 98 HIS A O 1
ATOM 789 N N . TYR A 1 99 ? 2.056 15.455 -14.213 1.00 55.19 99 TYR A N 1
ATOM 790 C CA . TYR A 1 99 ? 1.607 15.120 -15.570 1.00 55.19 99 TYR A CA 1
ATOM 791 C C . TYR A 1 99 ? 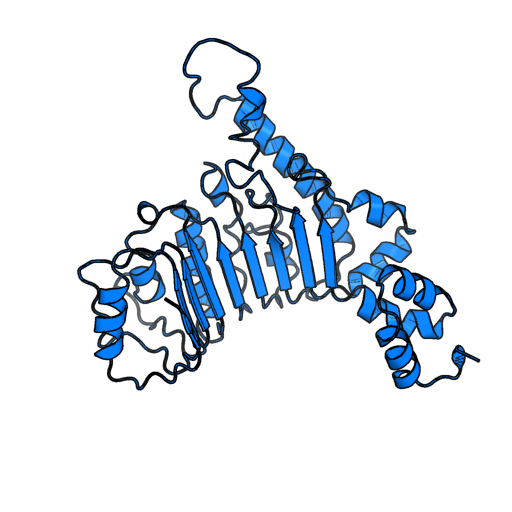0.118 15.386 -15.801 1.00 55.19 99 TYR A C 1
ATOM 793 O O . TYR A 1 99 ? -0.471 14.826 -16.730 1.00 55.19 99 TYR A O 1
ATOM 801 N N . SER A 1 100 ? -0.513 16.212 -14.960 1.00 53.84 100 SER A N 1
ATOM 802 C CA . SER A 1 100 ? -1.948 16.471 -15.063 1.00 53.84 100 SER A CA 1
ATOM 803 C C . SER A 1 100 ? -2.295 17.014 -16.454 1.00 53.84 100 SER A C 1
ATOM 805 O O . SER A 1 100 ? -2.088 18.188 -16.764 1.00 53.84 100 SER A O 1
ATOM 807 N N . ILE A 1 101 ? -2.873 16.133 -17.276 1.00 46.69 101 ILE A N 1
ATOM 808 C CA . ILE A 1 101 ? -3.411 16.374 -18.626 1.00 46.69 101 ILE A CA 1
ATOM 809 C C . ILE A 1 101 ? -4.418 17.536 -18.682 1.00 46.69 101 ILE A C 1
ATOM 811 O O . ILE A 1 101 ? -4.775 18.011 -19.756 1.00 46.69 101 ILE A O 1
ATOM 815 N N . PHE A 1 102 ? -4.868 18.030 -17.528 1.00 45.31 102 PHE A N 1
ATOM 816 C CA . PHE A 1 102 ? -5.789 19.155 -17.420 1.00 45.31 102 PHE A CA 1
ATOM 817 C C . PHE A 1 102 ? -5.115 20.522 -17.516 1.00 45.31 102 PHE A C 1
ATOM 819 O O . PHE A 1 102 ? -5.812 21.510 -17.731 1.00 45.31 102 PHE A O 1
ATOM 826 N N . ARG A 1 103 ? -3.780 20.613 -17.425 1.00 46.12 103 ARG A N 1
ATOM 827 C CA . ARG A 1 103 ? -3.081 21.880 -17.703 1.00 46.12 103 ARG A CA 1
ATOM 828 C C . ARG A 1 103 ? -2.901 22.156 -19.195 1.00 46.12 103 ARG A C 1
ATOM 830 O O . ARG A 1 103 ? -2.786 23.313 -19.582 1.00 46.12 103 ARG A O 1
ATOM 837 N N . THR A 1 104 ? -2.954 21.133 -20.046 1.00 42.09 104 THR A N 1
ATOM 838 C CA . THR A 1 104 ? -2.755 21.277 -21.498 1.00 42.09 104 THR A CA 1
ATOM 839 C C . THR A 1 104 ? -4.003 21.727 -22.262 1.00 42.09 104 THR A C 1
ATOM 841 O O . THR A 1 104 ? -3.908 22.031 -23.446 1.00 42.09 104 THR A O 1
ATOM 844 N N . SER A 1 105 ? -5.169 21.828 -21.615 1.00 40.25 105 SER A N 1
ATOM 845 C CA . SER A 1 105 ? -6.431 22.175 -22.297 1.00 40.25 105 SER A CA 1
ATOM 846 C C . SER A 1 105 ? -6.665 23.685 -22.495 1.00 40.25 105 SER A C 1
ATOM 848 O O . SER A 1 105 ? -7.761 24.074 -22.888 1.00 40.25 105 SER A O 1
ATOM 850 N N . GLY A 1 106 ? -5.672 24.546 -22.228 1.00 41.97 106 GLY A N 1
ATOM 851 C CA . GLY A 1 106 ? -5.856 26.006 -22.250 1.00 41.97 106 GLY A CA 1
ATOM 852 C C . GLY A 1 106 ? -4.884 26.830 -23.095 1.00 41.97 106 GLY A C 1
ATOM 853 O O . GLY A 1 106 ? -5.161 28.005 -23.311 1.00 41.97 106 GLY A O 1
ATOM 854 N N . LEU A 1 107 ? -3.767 26.280 -23.581 1.00 38.81 107 LEU A N 1
ATOM 855 C CA . LEU A 1 107 ? -2.779 27.073 -24.320 1.00 38.81 107 LEU A CA 1
ATOM 856 C C . LEU A 1 107 ? -2.295 26.326 -25.559 1.00 38.81 107 LEU A C 1
ATOM 858 O O . LEU A 1 107 ? -1.537 25.362 -25.498 1.00 38.81 107 LEU A O 1
ATOM 862 N N . THR A 1 108 ? -2.745 26.811 -26.711 1.00 42.16 108 THR A N 1
ATOM 863 C CA . THR A 1 108 ? -2.074 26.592 -27.985 1.00 42.16 108 THR A CA 1
ATOM 864 C C . THR A 1 108 ? -0.649 27.141 -27.907 1.00 42.16 108 THR A C 1
ATOM 866 O O . THR A 1 108 ? -0.477 28.315 -27.589 1.00 42.16 108 THR A O 1
ATOM 869 N N . GLN A 1 109 ? 0.303 26.317 -28.351 1.00 42.97 109 GLN A N 1
ATOM 870 C CA . GLN A 1 109 ? 1.672 26.626 -28.793 1.00 42.97 109 GLN A CA 1
ATOM 871 C C . GLN A 1 109 ? 2.825 26.252 -27.839 1.00 42.97 109 GLN A C 1
ATOM 873 O O . GLN A 1 109 ? 2.889 26.670 -26.690 1.00 42.97 109 GLN A O 1
ATOM 878 N N . ILE A 1 110 ? 3.796 25.563 -28.465 1.00 40.91 110 ILE A N 1
ATOM 879 C CA . ILE A 1 110 ? 5.165 25.207 -28.046 1.00 40.91 110 ILE A CA 1
ATOM 880 C C . ILE A 1 110 ? 5.250 23.928 -27.185 1.00 40.91 110 ILE A C 1
ATOM 882 O O . ILE A 1 110 ? 4.503 23.796 -26.219 1.00 40.91 110 ILE A O 1
ATOM 886 N N . PRO A 1 111 ? 6.149 22.965 -27.509 1.00 40.91 111 PRO A N 1
ATOM 887 C CA . PRO A 1 111 ? 6.425 21.835 -26.631 1.00 40.91 111 PRO A CA 1
ATOM 888 C C . PRO A 1 111 ? 7.123 22.375 -25.382 1.00 40.91 111 PRO A C 1
ATOM 890 O O . PRO A 1 111 ? 8.336 22.575 -25.359 1.00 40.91 111 PRO A O 1
ATOM 893 N N . SER A 1 112 ? 6.325 22.694 -24.367 1.00 42.84 112 SER A N 1
ATOM 894 C CA . SER A 1 112 ? 6.789 23.129 -23.059 1.00 42.84 112 SER A CA 1
ATOM 895 C C . SER A 1 112 ? 7.681 22.041 -22.469 1.00 42.84 112 SER A C 1
ATOM 897 O O . SER A 1 112 ? 7.292 20.875 -22.388 1.00 42.84 112 SER A O 1
ATOM 899 N N . THR A 1 113 ? 8.900 22.429 -22.100 1.00 43.28 113 THR A N 1
ATOM 900 C CA . THR A 1 113 ? 9.873 21.592 -21.400 1.00 43.28 113 THR A CA 1
ATOM 901 C C . THR A 1 113 ? 9.208 20.941 -20.194 1.00 43.28 113 THR A C 1
ATOM 903 O O . THR A 1 113 ? 8.806 21.636 -19.261 1.00 43.28 113 THR A O 1
ATOM 906 N N . LEU A 1 114 ? 9.087 19.617 -20.245 1.00 46.88 114 LEU A N 1
ATOM 907 C CA . LEU A 1 114 ? 8.606 18.777 -19.155 1.00 46.88 114 LEU A CA 1
ATOM 908 C C . LEU A 1 114 ? 9.359 19.134 -17.859 1.00 46.88 114 LEU A C 1
ATOM 910 O O . LEU A 1 114 ? 10.592 19.106 -17.860 1.00 46.88 114 LEU A O 1
ATOM 914 N N . GLY A 1 115 ? 8.649 19.492 -16.784 1.00 49.44 115 GLY A N 1
ATOM 915 C CA . GLY A 1 115 ? 9.268 19.901 -15.518 1.00 49.44 115 GLY A CA 1
ATOM 916 C C . GLY A 1 115 ? 9.470 21.411 -15.365 1.00 49.44 115 GLY A C 1
ATOM 917 O O . GLY A 1 115 ? 10.460 21.846 -14.775 1.00 49.44 115 GLY A O 1
ATOM 918 N N . SER A 1 116 ? 8.543 22.232 -15.868 1.00 54.84 116 SER A N 1
ATOM 919 C CA . SER A 1 116 ? 8.560 23.668 -15.555 1.00 54.84 116 SER A CA 1
ATOM 920 C C . SER A 1 116 ? 8.401 23.904 -14.039 1.00 54.84 116 SER A C 1
ATOM 922 O O . SER A 1 116 ? 7.797 23.098 -13.326 1.00 54.84 116 SER A O 1
ATOM 924 N N . SER A 1 117 ? 8.925 25.023 -13.522 1.00 60.47 117 SER A N 1
ATOM 925 C CA . SER A 1 117 ? 8.845 25.391 -12.091 1.00 60.47 117 SER A CA 1
ATOM 926 C C . SER A 1 117 ? 7.413 25.300 -11.525 1.00 60.47 117 SER A C 1
ATOM 928 O O . SER A 1 117 ? 7.206 24.880 -10.383 1.00 60.47 117 SER A O 1
ATOM 930 N N . ASP A 1 118 ? 6.409 25.606 -12.350 1.00 72.81 118 ASP A N 1
ATOM 931 C CA . ASP A 1 118 ? 4.996 25.591 -11.970 1.00 72.81 118 ASP A CA 1
ATOM 932 C C . ASP A 1 118 ? 4.409 24.179 -11.822 1.00 72.81 118 ASP A C 1
ATOM 934 O O . ASP A 1 118 ? 3.459 23.986 -11.057 1.00 72.81 118 ASP A O 1
ATOM 938 N N . GLU A 1 119 ? 4.944 23.183 -12.533 1.00 73.88 119 GLU A N 1
ATOM 939 C CA . GLU A 1 119 ? 4.552 21.770 -12.409 1.00 73.88 119 GLU A CA 1
ATOM 940 C C . GLU A 1 119 ? 5.159 21.148 -11.151 1.00 73.88 119 GLU A C 1
ATOM 942 O O . GLU A 1 119 ? 4.456 20.497 -10.379 1.00 73.88 119 GLU A O 1
ATOM 947 N N . ALA A 1 120 ? 6.443 21.410 -10.889 1.00 78.31 120 ALA A N 1
ATOM 948 C CA . ALA A 1 120 ? 7.116 20.950 -9.676 1.00 78.31 120 ALA A CA 1
ATOM 949 C C . ALA A 1 120 ? 6.488 21.558 -8.410 1.00 78.31 120 ALA A C 1
ATOM 951 O O . ALA A 1 120 ? 6.250 20.848 -7.431 1.00 78.31 120 ALA A O 1
ATOM 952 N N . LYS A 1 121 ? 6.153 22.857 -8.439 1.00 82.88 121 LYS A N 1
ATOM 953 C CA . LYS A 1 121 ? 5.454 23.531 -7.335 1.00 82.88 121 LYS A CA 1
ATOM 954 C C . LYS A 1 121 ? 4.063 22.944 -7.097 1.00 82.88 121 LYS A C 1
ATOM 956 O O . LYS A 1 121 ? 3.693 22.710 -5.952 1.00 82.88 121 LYS A O 1
ATOM 961 N N . ALA A 1 122 ? 3.306 22.680 -8.160 1.00 82.00 122 ALA A N 1
ATOM 962 C CA . ALA A 1 122 ? 1.977 22.087 -8.049 1.00 82.00 122 ALA A CA 1
ATOM 963 C C . ALA A 1 122 ? 2.015 20.644 -7.543 1.00 82.00 122 ALA A C 1
ATOM 965 O O . ALA A 1 122 ? 1.190 20.262 -6.721 1.00 82.00 122 ALA A O 1
ATOM 966 N N . HIS A 1 123 ? 2.991 19.859 -7.999 1.00 86.38 123 HIS A N 1
ATOM 967 C CA . HIS A 1 123 ? 3.238 18.519 -7.484 1.00 86.38 123 HIS A CA 1
ATOM 968 C C . HIS A 1 123 ? 3.583 18.536 -5.994 1.00 86.38 123 HIS A C 1
ATOM 970 O O . HIS A 1 123 ? 3.036 17.741 -5.237 1.00 86.38 123 HIS A O 1
ATOM 976 N N . ARG A 1 124 ? 4.435 19.471 -5.559 1.00 87.50 124 ARG A N 1
ATOM 977 C CA . ARG A 1 124 ? 4.759 19.630 -4.140 1.00 87.50 124 ARG A CA 1
ATOM 978 C C . ARG A 1 124 ? 3.524 19.987 -3.318 1.00 87.50 124 ARG A C 1
ATOM 980 O O . ARG A 1 124 ? 3.229 19.263 -2.382 1.00 87.50 124 ARG A O 1
ATOM 987 N N . GLN A 1 125 ? 2.755 20.994 -3.739 1.00 88.75 125 GLN A N 1
ATOM 988 C CA . GLN A 1 125 ? 1.510 21.366 -3.059 1.00 88.75 125 GLN A CA 1
ATOM 989 C C . GLN A 1 125 ? 0.536 20.185 -2.967 1.00 88.75 125 GLN A C 1
ATOM 991 O O . GLN A 1 125 ? -0.031 19.934 -1.915 1.00 88.75 125 GLN A O 1
ATOM 996 N N . PHE A 1 126 ? 0.388 19.420 -4.050 1.00 89.81 126 PHE A N 1
ATOM 997 C CA . PHE A 1 126 ? -0.447 18.221 -4.070 1.00 89.81 126 PHE A CA 1
ATOM 998 C C . PHE A 1 126 ? -0.018 17.189 -3.012 1.00 89.81 126 PHE A C 1
ATOM 1000 O O . PHE A 1 126 ? -0.868 16.602 -2.343 1.00 89.81 126 PHE A O 1
ATOM 1007 N N . LEU A 1 127 ? 1.289 16.950 -2.859 1.00 91.06 127 LEU A N 1
ATOM 1008 C CA . LEU A 1 127 ? 1.806 16.018 -1.855 1.00 91.06 127 LEU A CA 1
ATOM 1009 C C . LEU A 1 127 ? 1.732 16.584 -0.434 1.00 91.06 127 LEU A C 1
ATOM 1011 O O . LEU A 1 127 ? 1.479 15.804 0.487 1.00 91.06 127 LEU A O 1
ATOM 1015 N N . ASP A 1 128 ? 1.927 17.894 -0.273 1.00 91.44 128 ASP A N 1
ATOM 1016 C CA . ASP A 1 128 ? 1.807 18.609 0.999 1.00 91.44 128 ASP A CA 1
ATOM 1017 C C . ASP A 1 128 ? 0.363 18.530 1.516 1.00 91.44 128 ASP A C 1
ATOM 1019 O O . ASP A 1 128 ? 0.157 18.101 2.648 1.00 91.44 128 ASP A O 1
ATOM 1023 N N . ASP A 1 129 ? -0.637 18.773 0.659 1.00 91.62 129 ASP A N 1
ATOM 1024 C CA . ASP A 1 129 ? -2.060 18.644 1.006 1.00 91.62 129 ASP A CA 1
ATOM 1025 C C . ASP A 1 129 ? -2.388 17.243 1.556 1.00 91.62 129 ASP A C 1
ATOM 1027 O O . ASP A 1 129 ? -3.113 17.097 2.544 1.00 91.62 129 ASP A O 1
ATOM 1031 N N . ILE A 1 130 ? -1.854 16.188 0.925 1.00 92.94 130 ILE A N 1
ATOM 1032 C CA . ILE A 1 130 ? -2.041 14.814 1.409 1.00 92.94 130 ILE A CA 1
ATOM 1033 C C . ILE A 1 130 ? -1.291 14.600 2.725 1.00 92.94 130 ILE A C 1
ATOM 1035 O O . ILE A 1 130 ? -1.822 13.959 3.632 1.00 92.94 130 ILE A O 1
ATOM 1039 N N . SER A 1 131 ? -0.063 15.110 2.834 1.00 92.88 131 SER 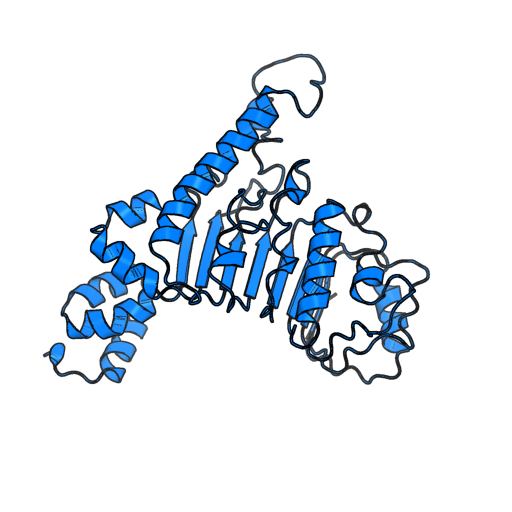A N 1
ATOM 1040 C CA . SER A 1 131 ? 0.753 14.973 4.041 1.00 92.88 131 SER A CA 1
ATOM 1041 C C . SER A 1 131 ? 0.044 15.579 5.248 1.00 92.88 131 SER A C 1
ATOM 1043 O O . SER A 1 131 ? -0.102 14.897 6.262 1.00 92.88 131 SER A O 1
ATOM 1045 N N . ASP A 1 132 ? -0.491 16.793 5.110 1.00 93.44 132 ASP A N 1
ATOM 1046 C CA . ASP A 1 132 ? -1.204 17.509 6.168 1.00 93.44 132 ASP A CA 1
ATOM 1047 C C . ASP A 1 132 ? -2.400 16.702 6.690 1.00 93.44 132 ASP A C 1
ATOM 1049 O O . ASP A 1 132 ? -2.533 16.478 7.896 1.00 93.44 132 ASP A O 1
ATOM 1053 N N . GLN A 1 133 ? -3.219 16.156 5.788 1.00 94.06 133 GLN A N 1
ATOM 1054 C CA . GLN A 1 133 ? -4.342 15.295 6.168 1.00 94.06 133 GLN A CA 1
ATOM 1055 C C . GLN A 1 133 ? -3.872 13.985 6.819 1.00 94.06 133 GLN A C 1
ATOM 1057 O O . GLN A 1 133 ? -4.448 13.520 7.806 1.00 94.06 133 GLN A O 1
ATOM 1062 N N . MET A 1 134 ? -2.798 13.377 6.309 1.00 94.88 134 MET A N 1
ATOM 1063 C CA . MET A 1 134 ? -2.239 12.151 6.881 1.00 94.88 134 MET A CA 1
ATOM 1064 C C . MET A 1 134 ? -1.674 12.370 8.288 1.00 94.88 134 MET A C 1
ATOM 1066 O O . MET A 1 134 ? -1.829 11.486 9.135 1.00 94.88 134 MET A O 1
ATOM 1070 N N . GLN A 1 135 ? -1.094 13.539 8.582 1.00 93.94 135 GLN A N 1
ATOM 1071 C CA . GLN A 1 135 ? -0.634 13.873 9.934 1.00 93.94 135 GLN A CA 1
ATOM 1072 C C . GLN A 1 135 ? -1.780 13.846 10.950 1.00 93.94 135 GLN A C 1
ATOM 1074 O O . GLN A 1 135 ? -1.600 13.346 12.063 1.00 93.94 135 GLN A O 1
ATOM 1079 N N . MET A 1 136 ? -2.981 14.290 10.566 1.00 92.69 136 MET A N 1
ATOM 1080 C CA . MET A 1 136 ? -4.160 14.231 11.440 1.00 92.69 136 MET A CA 1
ATOM 1081 C C . MET A 1 136 ? -4.526 12.787 11.810 1.00 92.69 136 MET A C 1
ATOM 1083 O O . MET A 1 136 ? -4.860 12.492 12.961 1.00 92.69 136 MET A O 1
ATOM 1087 N N . VAL A 1 137 ? -4.420 11.863 10.851 1.00 94.50 137 VAL A N 1
ATOM 1088 C CA . VAL A 1 137 ? -4.639 10.430 11.093 1.00 94.50 137 VAL A CA 1
ATOM 1089 C C . VAL A 1 137 ? -3.540 9.871 11.990 1.00 94.50 137 VAL A C 1
ATOM 1091 O O . VAL A 1 137 ? -3.836 9.210 12.986 1.00 94.50 137 VAL A O 1
ATOM 1094 N N . PHE A 1 138 ? -2.278 10.146 11.665 1.00 94.88 138 PHE A N 1
ATOM 1095 C CA . PHE A 1 138 ? -1.111 9.655 12.397 1.00 94.88 138 PHE A CA 1
ATOM 1096 C C . PHE A 1 138 ? -1.091 10.093 13.862 1.00 94.88 138 PHE A C 1
ATOM 1098 O O . PHE A 1 138 ? -0.739 9.283 14.722 1.00 94.88 138 PHE A O 1
ATOM 1105 N N . ALA A 1 139 ? -1.557 11.308 14.160 1.00 92.75 139 ALA A N 1
ATOM 1106 C CA . ALA A 1 139 ? -1.717 11.810 15.523 1.00 92.75 139 ALA A CA 1
ATOM 1107 C C . ALA A 1 139 ? -2.723 10.996 16.364 1.00 92.75 139 ALA A C 1
ATOM 1109 O O . ALA A 1 139 ? -2.639 10.983 17.591 1.00 92.75 139 ALA A O 1
ATOM 1110 N N . CYS A 1 140 ? -3.662 10.298 15.719 1.00 93.38 140 CYS A N 1
ATOM 1111 C CA . CYS A 1 140 ? -4.697 9.507 16.385 1.00 93.38 140 CYS A CA 1
ATOM 1112 C C . CYS A 1 140 ? -4.388 8.001 16.430 1.00 93.38 140 CYS A C 1
ATOM 1114 O O . CYS A 1 140 ? -5.080 7.243 17.117 1.00 93.38 140 CYS A O 1
ATOM 1116 N N . LEU A 1 141 ? -3.393 7.535 15.672 1.00 95.06 141 LEU A N 1
ATOM 1117 C CA . LEU A 1 141 ? -3.026 6.125 15.633 1.00 95.06 141 LEU A CA 1
ATOM 1118 C C . LEU A 1 141 ? -2.237 5.733 16.879 1.00 95.06 141 LEU A C 1
ATOM 1120 O O . LEU A 1 141 ? -1.334 6.434 17.333 1.00 95.06 141 LEU A O 1
ATOM 1124 N N . LYS A 1 142 ? -2.523 4.535 17.389 1.00 95.44 142 LYS A N 1
ATOM 1125 C CA . LYS A 1 142 ? -1.701 3.943 18.440 1.00 95.44 142 LYS A CA 1
ATOM 1126 C C . LYS A 1 142 ? -0.348 3.528 17.861 1.00 95.44 142 LYS A C 1
ATOM 1128 O O . LYS A 1 142 ? -0.283 2.854 16.825 1.00 95.44 142 LYS A O 1
ATOM 1133 N N . GLU A 1 143 ? 0.721 3.882 18.563 1.00 95.94 143 GLU A N 1
ATOM 1134 C CA . GLU A 1 143 ? 2.074 3.476 18.199 1.00 95.94 143 GLU A CA 1
ATOM 1135 C C . GLU A 1 143 ? 2.206 1.948 18.141 1.00 95.94 143 GLU A C 1
ATOM 1137 O O . GLU A 1 143 ? 1.629 1.210 18.947 1.00 95.94 143 GLU A O 1
ATOM 1142 N N . ASN A 1 144 ? 2.959 1.490 17.145 1.00 96.75 144 ASN A N 1
ATOM 1143 C CA . ASN A 1 144 ? 3.308 0.103 16.877 1.00 96.75 144 ASN A CA 1
ATOM 1144 C C . ASN A 1 144 ? 2.108 -0.855 16.842 1.00 96.75 144 ASN A C 1
ATOM 1146 O O . ASN A 1 144 ? 2.197 -2.016 17.242 1.00 96.75 144 ASN A O 1
ATOM 1150 N N . SER A 1 145 ? 0.963 -0.350 16.396 1.00 95.69 145 SER A N 1
ATOM 1151 C CA . SER A 1 145 ? -0.283 -1.103 16.360 1.00 95.69 145 SER A CA 1
ATOM 1152 C C . SER A 1 145 ? -0.685 -1.497 14.944 1.00 95.69 145 SER A C 1
ATOM 1154 O O . SER A 1 145 ? -1.395 -2.485 14.763 1.00 95.69 145 SER A O 1
ATOM 1156 N N . LEU A 1 146 ? -0.206 -0.772 13.934 1.00 97.81 146 LEU A N 1
ATOM 1157 C CA . LEU A 1 146 ? -0.542 -1.023 12.546 1.00 97.81 146 LEU A CA 1
ATOM 1158 C C . LEU A 1 146 ? 0.131 -2.310 12.051 1.00 97.81 146 LEU A C 1
ATOM 1160 O O . LEU A 1 146 ? 1.341 -2.487 12.160 1.00 97.81 146 LEU A O 1
ATOM 1164 N N . LEU A 1 147 ? -0.677 -3.206 11.488 1.00 98.25 147 LEU A N 1
ATOM 1165 C CA . LEU A 1 147 ? -0.246 -4.469 10.892 1.00 98.25 147 LEU A CA 1
ATOM 1166 C C . LEU A 1 147 ? -0.179 -4.372 9.371 1.00 98.25 147 LEU A C 1
ATOM 1168 O O . LEU A 1 147 ? 0.708 -4.970 8.770 1.00 98.25 147 LEU A O 1
ATOM 1172 N N . SER A 1 148 ? -1.079 -3.608 8.744 1.00 98.50 148 SER A N 1
ATOM 1173 C CA . SER A 1 148 ? -1.022 -3.369 7.304 1.00 98.50 148 SER A CA 1
ATOM 1174 C C . SER A 1 148 ? -1.243 -1.916 6.918 1.00 98.50 148 SER A C 1
ATOM 1176 O O . SER A 1 148 ? -2.144 -1.261 7.447 1.00 98.50 148 SER A O 1
ATOM 1178 N N . PHE A 1 149 ? -0.492 -1.473 5.916 1.00 98.38 149 PHE A N 1
ATOM 1179 C CA . PHE A 1 149 ? -0.651 -0.180 5.272 1.00 98.38 149 PHE A CA 1
ATOM 1180 C C . PHE A 1 149 ? -0.881 -0.381 3.778 1.00 98.38 149 PHE A C 1
ATOM 1182 O O . PHE A 1 149 ? -0.208 -1.198 3.142 1.00 98.38 149 PHE A O 1
ATOM 1189 N N . GLN A 1 150 ? -1.842 0.356 3.234 1.00 97.88 150 GLN A N 1
ATOM 1190 C CA . GLN A 1 150 ? -2.194 0.293 1.831 1.00 97.88 150 GLN A CA 1
ATOM 1191 C C . GLN A 1 150 ? -2.298 1.699 1.233 1.00 97.88 150 GLN A C 1
ATOM 1193 O O . GLN A 1 150 ? -3.022 2.548 1.748 1.00 97.88 150 GLN A O 1
ATOM 1198 N N . TRP A 1 151 ? -1.611 1.914 0.116 1.00 95.62 151 TRP A N 1
ATOM 1199 C CA . TRP A 1 151 ? -1.670 3.121 -0.697 1.00 95.62 151 TRP A CA 1
ATOM 1200 C C . TRP A 1 151 ? -2.136 2.758 -2.104 1.00 95.62 151 TRP A C 1
ATOM 1202 O O . TRP A 1 151 ? -1.407 2.132 -2.863 1.00 95.62 151 TRP A O 1
ATOM 1212 N N . VAL A 1 152 ? -3.360 3.139 -2.452 1.00 92.69 152 VAL A N 1
ATOM 1213 C CA . VAL A 1 152 ? -4.024 2.849 -3.736 1.00 92.69 152 VAL A CA 1
ATOM 1214 C C . VAL A 1 152 ? -4.498 4.144 -4.392 1.00 92.69 152 VAL A C 1
ATOM 1216 O O . VAL A 1 152 ? -5.574 4.209 -4.990 1.00 92.69 152 VAL A O 1
ATOM 1219 N N . LEU A 1 153 ? -3.723 5.218 -4.239 1.00 90.31 153 LEU A N 1
ATOM 1220 C CA . LEU A 1 153 ? -3.977 6.458 -4.968 1.00 90.31 153 LEU A CA 1
ATOM 1221 C C . LEU A 1 153 ? -3.415 6.405 -6.386 1.00 90.31 153 LEU A C 1
ATOM 1223 O O . LEU A 1 153 ? -3.898 7.131 -7.248 1.00 90.31 153 LEU A O 1
ATOM 1227 N N . GLY A 1 154 ? -2.444 5.526 -6.659 1.00 88.19 154 GLY A N 1
ATOM 1228 C CA . GLY A 1 154 ? -1.764 5.498 -7.950 1.00 88.19 154 GLY A CA 1
ATOM 1229 C C . GLY A 1 154 ? -0.962 6.768 -8.199 1.00 88.19 154 GLY A C 1
ATOM 1230 O O . GLY A 1 154 ? -0.870 7.174 -9.343 1.00 88.19 154 GLY A O 1
ATOM 1231 N N . THR A 1 155 ? -0.455 7.406 -7.142 1.00 89.06 155 THR A N 1
ATOM 1232 C CA . THR A 1 155 ? 0.357 8.633 -7.152 1.00 89.06 155 THR A CA 1
ATOM 1233 C C . THR A 1 155 ? 1.683 8.373 -6.438 1.00 89.06 155 THR A C 1
ATOM 1235 O O . THR A 1 155 ? 1.837 7.349 -5.766 1.00 89.06 155 THR A O 1
ATOM 1238 N N . CYS A 1 156 ? 2.628 9.309 -6.513 1.00 89.88 156 CYS A N 1
ATOM 1239 C CA . CYS A 1 156 ? 3.765 9.373 -5.598 1.00 89.88 156 CYS A CA 1
ATOM 1240 C C . CYS A 1 156 ? 3.280 9.334 -4.148 1.00 89.88 156 CYS A C 1
ATOM 1242 O O . CYS A 1 156 ? 2.209 9.855 -3.823 1.00 89.88 156 CYS A O 1
ATOM 1244 N N . LEU A 1 157 ? 4.091 8.725 -3.288 1.00 91.44 157 LEU A N 1
ATOM 1245 C CA . LEU A 1 157 ? 3.876 8.773 -1.853 1.00 91.44 157 LEU A CA 1
ATOM 1246 C C . LEU A 1 157 ? 4.303 10.147 -1.324 1.00 91.44 157 LEU A C 1
ATOM 1248 O O . LEU A 1 157 ? 5.366 10.641 -1.700 1.00 91.44 157 LEU A O 1
ATOM 1252 N N . SER A 1 158 ? 3.507 10.754 -0.445 1.00 90.56 158 SER A N 1
ATOM 1253 C CA . SER A 1 158 ? 3.907 12.014 0.187 1.00 90.56 158 SER A CA 1
ATOM 1254 C C . SER A 1 158 ? 5.110 11.815 1.120 1.00 90.56 158 SER A C 1
ATOM 1256 O O . SER A 1 158 ? 5.168 10.806 1.840 1.00 90.56 158 SER A O 1
ATOM 1258 N N . PRO A 1 159 ? 6.048 12.782 1.165 1.00 89.88 159 PRO A N 1
ATOM 1259 C CA . PRO A 1 159 ? 7.061 12.841 2.212 1.00 89.88 159 PRO A CA 1
ATOM 1260 C C . PRO A 1 159 ? 6.417 12.807 3.604 1.00 89.88 159 PRO A C 1
ATOM 1262 O O . PRO A 1 159 ? 5.305 13.285 3.809 1.00 89.88 159 PRO A O 1
ATOM 1265 N N . GLY A 1 160 ? 7.108 12.221 4.571 1.00 91.50 160 GLY A N 1
ATOM 1266 C CA . GLY A 1 160 ? 6.643 12.002 5.936 1.00 91.50 160 GLY A CA 1
ATOM 1267 C C . GLY A 1 160 ? 5.893 10.684 6.149 1.00 91.50 160 GLY A C 1
ATOM 1268 O O . GLY A 1 160 ? 5.603 10.344 7.296 1.00 91.50 160 GLY A O 1
ATOM 1269 N N . ILE A 1 161 ? 5.609 9.904 5.098 1.00 94.56 161 ILE A N 1
ATOM 1270 C CA . ILE A 1 161 ? 4.910 8.612 5.227 1.00 94.56 161 ILE A CA 1
ATOM 1271 C C . ILE A 1 161 ? 5.900 7.441 5.324 1.00 94.56 161 ILE A C 1
ATOM 1273 O O . ILE A 1 161 ? 5.929 6.754 6.349 1.00 94.56 161 ILE A O 1
ATOM 1277 N N . LEU A 1 162 ? 6.701 7.211 4.274 1.00 93.75 162 LEU A N 1
ATOM 1278 C CA . LEU A 1 162 ? 7.588 6.039 4.121 1.00 93.75 162 LEU A CA 1
ATOM 1279 C C . LEU A 1 162 ? 9.038 6.405 3.761 1.00 93.75 162 LEU A C 1
ATOM 1281 O O . LEU A 1 162 ? 9.830 5.534 3.404 1.00 93.75 162 LEU A O 1
ATOM 1285 N N . ASP A 1 163 ? 9.423 7.675 3.858 1.00 91.44 163 ASP A N 1
ATOM 1286 C CA . ASP A 1 163 ? 10.842 8.028 3.837 1.00 91.44 163 ASP A CA 1
ATOM 1287 C C . ASP A 1 163 ? 11.520 7.664 5.173 1.00 91.44 163 ASP A C 1
ATOM 1289 O O . ASP A 1 163 ? 10.891 7.155 6.105 1.00 91.44 163 ASP A O 1
ATOM 1293 N N . THR A 1 164 ? 12.830 7.888 5.265 1.00 89.00 164 THR A N 1
ATOM 1294 C CA . THR A 1 164 ? 13.651 7.529 6.433 1.00 89.00 164 THR A CA 1
ATOM 1295 C C . THR A 1 164 ? 13.152 8.157 7.738 1.00 89.00 164 THR A C 1
ATOM 1297 O O . THR A 1 164 ? 13.259 7.545 8.799 1.00 89.00 164 THR A O 1
ATOM 1300 N N . ASN A 1 165 ? 12.576 9.359 7.670 1.00 90.06 165 ASN A N 1
ATOM 1301 C CA . ASN A 1 165 ? 11.988 10.057 8.811 1.00 90.06 165 ASN A CA 1
ATOM 1302 C C . ASN A 1 165 ? 10.462 9.901 8.876 1.00 90.06 165 ASN A C 1
ATOM 1304 O O . ASN A 1 165 ? 9.829 10.479 9.763 1.00 90.06 165 ASN A O 1
ATOM 1308 N N . GLY A 1 166 ? 9.887 9.112 7.969 1.00 93.62 166 GLY A N 1
ATOM 1309 C CA . GLY A 1 166 ? 8.460 8.912 7.824 1.00 93.62 166 GLY A CA 1
ATOM 1310 C C . GLY A 1 166 ? 7.822 8.201 9.012 1.00 93.62 166 GLY A C 1
ATOM 1311 O O . GLY A 1 166 ? 8.444 7.405 9.726 1.00 93.62 166 GLY A O 1
ATOM 1312 N N . TYR A 1 167 ? 6.538 8.482 9.213 1.00 96.25 167 TYR A N 1
ATOM 1313 C CA . TYR A 1 167 ? 5.763 7.989 10.343 1.00 96.25 167 TYR A CA 1
ATOM 1314 C C . TYR A 1 167 ? 5.765 6.459 10.435 1.00 96.25 167 TYR A C 1
ATOM 1316 O O . TYR A 1 167 ? 5.953 5.908 11.523 1.00 96.25 167 TYR A O 1
ATOM 1324 N N . LEU A 1 168 ? 5.587 5.759 9.306 1.00 96.25 168 LEU A N 1
ATOM 1325 C CA .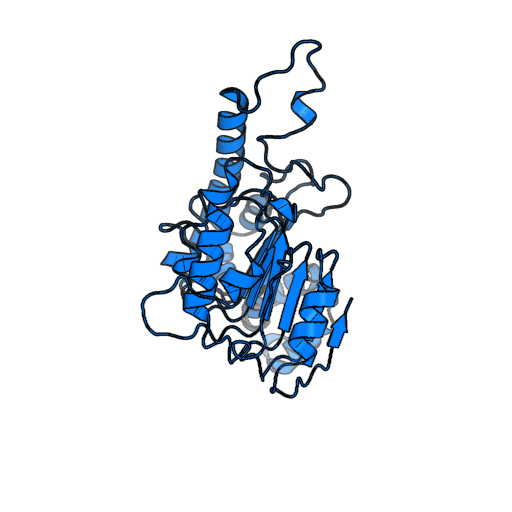 LEU A 1 168 ? 5.477 4.297 9.300 1.00 96.25 168 LEU A CA 1
ATOM 1326 C C . LEU A 1 168 ? 6.756 3.638 9.825 1.00 96.25 168 LEU A C 1
ATOM 1328 O O . LEU A 1 168 ? 6.694 2.776 10.699 1.00 96.25 168 LEU A O 1
ATOM 1332 N N . CYS A 1 169 ? 7.912 4.093 9.348 1.00 93.50 169 CYS A N 1
ATOM 1333 C CA . CYS A 1 169 ? 9.217 3.561 9.731 1.00 93.50 169 CYS A CA 1
ATOM 1334 C C . CYS A 1 169 ? 9.511 3.803 11.220 1.00 93.50 169 CYS A C 1
ATOM 1336 O O . CYS A 1 169 ? 10.024 2.927 11.918 1.00 93.50 169 CYS A O 1
ATOM 1338 N N . ARG A 1 170 ? 9.157 4.990 11.731 1.00 94.88 170 ARG A N 1
ATOM 1339 C CA . ARG A 1 170 ? 9.470 5.394 13.108 1.00 94.88 170 ARG A CA 1
ATOM 1340 C C . ARG A 1 170 ? 8.531 4.781 14.140 1.00 94.88 170 ARG A C 1
ATOM 1342 O O . ARG A 1 170 ? 9.003 4.324 15.181 1.00 94.88 170 ARG A O 1
ATOM 1349 N N . HIS A 1 171 ? 7.236 4.746 13.838 1.00 96.69 171 HIS A N 1
ATOM 1350 C CA . HIS A 1 171 ? 6.193 4.442 14.816 1.00 96.69 171 HIS A CA 1
ATOM 1351 C C . HIS A 1 171 ? 5.495 3.102 14.585 1.00 96.69 171 HIS A C 1
ATOM 1353 O O . HIS A 1 171 ? 4.807 2.631 15.482 1.00 96.69 171 HIS A O 1
ATOM 1359 N N . GLN A 1 172 ? 5.640 2.450 13.425 1.00 96.62 172 GLN A N 1
ATOM 1360 C CA . GLN A 1 172 ? 4.875 1.241 13.079 1.00 96.62 172 GLN A CA 1
ATOM 1361 C C . GLN A 1 172 ? 5.787 0.047 12.743 1.00 96.62 172 GLN A C 1
ATOM 1363 O O . GLN A 1 172 ? 5.699 -0.563 11.682 1.00 96.62 172 GLN A O 1
ATOM 1368 N N . ARG A 1 173 ? 6.658 -0.338 13.685 1.00 94.69 173 ARG A N 1
ATOM 1369 C CA . ARG A 1 173 ? 7.666 -1.409 13.502 1.00 94.69 173 ARG A CA 1
ATOM 1370 C C . ARG A 1 173 ? 7.087 -2.819 13.305 1.00 94.69 173 ARG A C 1
ATOM 1372 O O . ARG A 1 173 ? 7.768 -3.698 12.777 1.00 94.69 173 ARG A O 1
ATOM 1379 N N . SER A 1 174 ? 5.843 -3.038 13.730 1.00 95.88 174 SER A N 1
ATOM 1380 C CA . SER A 1 174 ? 5.110 -4.307 13.590 1.00 95.88 174 SER A CA 1
ATOM 1381 C C . SER A 1 174 ? 4.381 -4.444 12.251 1.00 95.88 174 SER A C 1
ATOM 1383 O O . SER A 1 174 ? 3.654 -5.422 12.052 1.00 95.88 174 SER A O 1
ATOM 1385 N N . LEU A 1 175 ? 4.556 -3.480 11.339 1.00 97.88 175 LEU A N 1
ATOM 1386 C CA . LEU A 1 175 ? 3.957 -3.517 10.014 1.00 97.88 175 LEU A CA 1
ATOM 1387 C C . LEU A 1 175 ? 4.419 -4.776 9.273 1.00 97.88 175 LEU A C 1
ATOM 1389 O O . LEU A 1 175 ? 5.611 -4.978 9.046 1.00 97.88 175 LEU A O 1
ATOM 1393 N N . ASN A 1 176 ? 3.460 -5.625 8.908 1.00 97.94 176 ASN A N 1
ATOM 1394 C CA . ASN A 1 176 ? 3.720 -6.916 8.280 1.00 97.94 176 ASN A CA 1
ATOM 1395 C C . ASN A 1 176 ? 3.215 -7.011 6.838 1.00 97.94 176 ASN A C 1
ATOM 1397 O O . ASN A 1 176 ? 3.647 -7.901 6.104 1.00 97.94 176 ASN A O 1
ATOM 1401 N N . ARG A 1 177 ? 2.335 -6.101 6.419 1.00 98.56 177 ARG A N 1
ATOM 1402 C CA . ARG A 1 177 ? 1.836 -6.028 5.049 1.00 98.56 177 ARG A CA 1
ATOM 1403 C C . ARG A 1 177 ? 1.911 -4.605 4.529 1.00 98.56 177 ARG A C 1
ATOM 1405 O O . ARG A 1 177 ? 1.357 -3.686 5.131 1.00 98.56 177 ARG A O 1
ATOM 1412 N N . LEU A 1 178 ? 2.538 -4.464 3.374 1.00 98.19 178 LEU A N 1
ATOM 1413 C CA . LEU A 1 178 ? 2.616 -3.223 2.631 1.00 98.19 178 LEU A CA 1
ATOM 1414 C C . LEU A 1 178 ? 2.057 -3.451 1.228 1.00 98.19 178 LEU A C 1
ATOM 1416 O O . LEU A 1 178 ? 2.448 -4.410 0.564 1.00 98.19 178 LEU A O 1
ATOM 1420 N N . SER A 1 179 ? 1.130 -2.594 0.806 1.00 97.56 179 SER A N 1
ATOM 1421 C CA . SER A 1 179 ? 0.511 -2.657 -0.519 1.00 97.56 179 SER A CA 1
ATOM 1422 C C . SER A 1 179 ? 0.499 -1.267 -1.145 1.00 97.56 179 SER A C 1
ATOM 1424 O O . SER A 1 179 ? -0.131 -0.359 -0.607 1.00 97.56 179 SER A O 1
ATOM 1426 N N . LEU A 1 180 ? 1.240 -1.079 -2.232 1.00 95.38 180 LEU A N 1
ATOM 1427 C CA . LEU A 1 180 ? 1.461 0.210 -2.880 1.00 95.38 180 LEU A CA 1
ATOM 1428 C C . LEU A 1 180 ? 1.041 0.147 -4.350 1.00 95.38 180 LEU A C 1
ATOM 1430 O O . LEU A 1 180 ? 1.433 -0.758 -5.080 1.00 95.38 180 LEU A O 1
ATOM 1434 N N . ILE A 1 181 ? 0.292 1.145 -4.800 1.00 92.25 181 ILE A N 1
ATOM 1435 C CA . ILE A 1 181 ? 0.120 1.478 -6.212 1.00 92.25 181 ILE A CA 1
ATOM 1436 C C . ILE A 1 181 ? 0.596 2.917 -6.374 1.00 92.25 181 ILE A C 1
ATOM 1438 O O . ILE A 1 181 ? -0.064 3.841 -5.883 1.00 92.25 181 ILE A O 1
ATOM 1442 N N . THR A 1 182 ? 1.752 3.095 -7.011 1.00 90.31 182 THR A N 1
ATOM 1443 C CA . THR A 1 182 ? 2.407 4.397 -7.208 1.00 90.31 182 THR A CA 1
ATOM 1444 C C . THR A 1 182 ? 2.416 4.817 -8.676 1.00 90.31 182 THR A C 1
ATOM 1446 O O . THR A 1 182 ? 2.131 4.021 -9.570 1.00 90.31 182 THR A O 1
ATOM 1449 N N . ASP A 1 183 ? 2.721 6.091 -8.928 1.00 86.56 183 ASP A N 1
ATOM 1450 C CA . ASP A 1 183 ? 2.942 6.617 -10.278 1.00 86.56 183 ASP A CA 1
ATOM 1451 C C . ASP A 1 183 ? 4.444 6.688 -10.583 1.00 86.56 183 ASP A C 1
ATOM 1453 O O . ASP A 1 183 ? 5.050 7.751 -10.469 1.00 86.56 183 ASP A O 1
ATOM 1457 N N . GLY A 1 184 ? 5.061 5.567 -10.965 1.00 80.88 184 GLY A N 1
ATOM 1458 C CA . GLY A 1 184 ? 6.492 5.531 -11.302 1.00 80.88 184 GLY A CA 1
ATOM 1459 C C . GLY A 1 184 ? 6.867 6.356 -12.534 1.00 80.88 184 GLY A C 1
ATOM 1460 O O . GLY A 1 184 ? 8.047 6.642 -12.747 1.00 80.88 184 GLY A O 1
ATOM 1461 N N . SER A 1 185 ? 5.887 6.778 -13.341 1.00 79.19 185 SER A N 1
ATOM 1462 C CA . SER A 1 185 ? 6.158 7.686 -14.454 1.00 79.19 185 SER A CA 1
ATOM 1463 C C . SER A 1 185 ? 6.568 9.075 -13.963 1.00 79.19 185 SER A C 1
ATOM 1465 O O . SER A 1 185 ? 7.334 9.746 -14.649 1.00 79.19 185 SER A O 1
ATOM 1467 N N . CYS A 1 186 ? 6.138 9.471 -12.755 1.00 82.06 186 CYS A N 1
ATOM 1468 C CA . CYS A 1 186 ? 6.520 10.725 -12.114 1.00 82.06 186 CYS A CA 1
ATOM 1469 C C . CYS A 1 186 ? 8.040 10.793 -11.865 1.00 82.06 186 CYS A C 1
ATOM 1471 O O . CYS A 1 186 ? 8.584 9.899 -11.210 1.00 82.06 186 CYS A O 1
ATOM 1473 N N . PRO A 1 187 ? 8.732 11.872 -12.288 1.00 79.75 187 PRO A N 1
ATOM 1474 C CA . PRO A 1 187 ? 10.168 12.040 -12.043 1.00 79.75 187 PRO A CA 1
ATOM 1475 C C . PRO A 1 187 ? 10.543 12.043 -10.555 1.00 79.75 187 PRO A C 1
ATOM 1477 O O . PRO A 1 187 ? 11.663 11.701 -10.192 1.00 79.75 187 PRO A O 1
ATOM 1480 N N . GLU A 1 188 ? 9.591 12.388 -9.687 1.00 79.38 188 GLU A N 1
ATOM 1481 C CA . GLU A 1 188 ? 9.778 12.501 -8.238 1.00 79.38 188 GLU A CA 1
ATOM 1482 C C . GLU A 1 188 ? 9.405 11.214 -7.467 1.00 79.38 188 GLU A C 1
ATOM 1484 O O . GLU A 1 188 ? 9.515 11.176 -6.240 1.00 79.38 188 GLU A O 1
ATOM 1489 N N . ALA A 1 189 ? 8.953 10.147 -8.143 1.00 76.50 189 ALA A N 1
ATOM 1490 C CA . ALA A 1 189 ? 8.391 8.950 -7.497 1.00 76.50 189 ALA A CA 1
ATOM 1491 C C . ALA A 1 189 ? 9.351 8.240 -6.526 1.00 76.50 189 ALA A C 1
ATOM 1493 O O . ALA A 1 189 ? 8.923 7.721 -5.495 1.00 76.50 189 ALA A O 1
ATOM 1494 N N . GLY A 1 190 ? 10.655 8.256 -6.814 1.00 69.50 190 GLY A N 1
ATOM 1495 C CA . GLY A 1 190 ? 11.659 7.554 -6.009 1.00 69.50 190 GLY A CA 1
ATOM 1496 C C . GLY A 1 190 ? 12.057 8.250 -4.701 1.00 69.50 190 GLY A C 1
ATOM 1497 O O . GLY A 1 190 ? 12.601 7.595 -3.813 1.00 69.50 190 GLY A O 1
ATOM 1498 N N . GLY A 1 191 ? 11.802 9.555 -4.551 1.00 72.75 191 GLY A N 1
ATOM 1499 C CA . GLY A 1 191 ? 12.378 10.356 -3.460 1.00 72.75 191 GLY A CA 1
ATOM 1500 C C . GLY A 1 191 ? 11.824 10.041 -2.063 1.00 72.75 191 GLY A C 1
ATOM 1501 O O . GLY A 1 191 ? 12.548 10.135 -1.072 1.00 72.75 191 GLY A O 1
ATOM 1502 N N . ALA A 1 192 ? 10.560 9.621 -1.974 1.00 82.81 192 ALA A N 1
ATOM 1503 C CA . ALA A 1 192 ? 9.822 9.484 -0.711 1.00 82.81 192 ALA A CA 1
ATOM 1504 C C . ALA A 1 192 ? 9.727 8.038 -0.178 1.00 82.81 192 ALA A C 1
ATOM 1506 O O . ALA A 1 192 ? 8.900 7.739 0.682 1.00 82.81 192 ALA A O 1
ATOM 1507 N N . LEU A 1 193 ? 10.552 7.121 -0.696 1.00 89.19 193 LEU A N 1
ATOM 1508 C CA . LEU A 1 193 ? 10.462 5.680 -0.407 1.00 89.19 193 LEU A CA 1
ATOM 1509 C C . LEU A 1 193 ? 11.713 5.110 0.272 1.00 89.19 193 LEU A C 1
ATOM 1511 O O . LEU A 1 193 ? 11.812 3.907 0.508 1.00 89.19 193 LEU A O 1
ATOM 1515 N N . ASN A 1 194 ? 12.667 5.970 0.629 1.00 87.56 194 ASN A N 1
ATOM 1516 C CA . ASN A 1 194 ? 13.947 5.557 1.206 1.00 87.56 194 ASN A CA 1
ATOM 1517 C C . ASN A 1 194 ? 13.819 4.823 2.551 1.00 87.56 194 ASN A C 1
ATOM 1519 O O . ASN A 1 194 ? 14.692 4.023 2.884 1.00 87.56 194 ASN A O 1
ATOM 1523 N N . GLY A 1 195 ? 12.730 5.042 3.292 1.00 90.75 195 GLY A N 1
ATOM 1524 C CA . GLY A 1 195 ? 12.447 4.358 4.553 1.00 90.75 195 GLY A CA 1
ATOM 1525 C C . GLY A 1 195 ? 11.900 2.942 4.378 1.00 90.75 195 GLY A C 1
ATOM 1526 O O . GLY A 1 195 ? 11.828 2.193 5.348 1.00 90.75 195 GLY A O 1
ATOM 1527 N N . LEU A 1 196 ? 11.574 2.515 3.153 1.00 92.12 196 LEU A N 1
ATOM 1528 C CA . LEU A 1 196 ? 11.073 1.168 2.879 1.00 92.12 196 LEU A CA 1
ATOM 1529 C C . LEU A 1 196 ? 12.020 0.070 3.405 1.00 92.12 196 LEU A C 1
ATOM 1531 O O . LEU A 1 196 ? 11.563 -0.970 3.879 1.00 92.12 196 LEU A O 1
ATOM 1535 N N . SER A 1 197 ? 13.338 0.299 3.363 1.00 89.56 197 SER A N 1
ATOM 1536 C CA . SER A 1 197 ? 14.333 -0.643 3.894 1.00 89.56 197 SER A CA 1
ATOM 1537 C C . SER A 1 197 ? 14.404 -0.711 5.422 1.00 89.56 197 SER A C 1
ATOM 1539 O O . SER A 1 197 ? 15.027 -1.634 5.944 1.00 89.56 197 SER A O 1
ATOM 1541 N N . GLU A 1 198 ? 13.769 0.224 6.128 1.00 92.88 198 GLU A N 1
ATOM 1542 C CA . GLU A 1 198 ? 13.736 0.284 7.595 1.00 92.88 198 GLU A CA 1
ATOM 1543 C C . GLU A 1 198 ? 12.615 -0.578 8.193 1.00 92.88 198 GLU A C 1
ATOM 1545 O O . GLU A 1 198 ? 12.567 -0.803 9.402 1.00 92.88 198 GLU A O 1
ATOM 1550 N N . LEU A 1 199 ? 11.711 -1.098 7.358 1.00 94.75 199 LEU A N 1
ATOM 1551 C CA . LEU A 1 199 ? 10.662 -2.019 7.782 1.00 94.75 199 LEU A CA 1
ATOM 1552 C C . LEU A 1 199 ? 11.229 -3.440 7.902 1.00 94.75 199 LEU A C 1
ATOM 1554 O O . LEU A 1 199 ? 11.688 -4.017 6.917 1.00 94.75 199 LEU A O 1
ATOM 1558 N N . LEU A 1 200 ? 11.181 -4.005 9.112 1.00 94.56 200 LEU A N 1
ATOM 1559 C CA . LEU A 1 200 ? 11.874 -5.258 9.465 1.00 94.56 200 LEU A CA 1
ATOM 1560 C C . LEU A 1 200 ? 10.951 -6.467 9.699 1.00 94.56 200 LEU A C 1
ATOM 1562 O O . LEU A 1 200 ? 11.448 -7.550 10.003 1.00 94.56 200 LEU A O 1
ATOM 1566 N N . SER A 1 201 ? 9.632 -6.273 9.620 1.00 96.56 201 SER A N 1
ATOM 1567 C CA . SER A 1 201 ? 8.628 -7.290 9.976 1.00 96.56 201 SER A CA 1
ATOM 1568 C C . SER A 1 201 ? 7.702 -7.669 8.810 1.00 96.56 201 SER A C 1
ATOM 1570 O O . SER A 1 201 ? 6.655 -8.291 9.028 1.00 96.56 201 SER A O 1
ATOM 1572 N N . LEU A 1 202 ? 8.041 -7.274 7.577 1.00 98.00 202 LEU A N 1
ATOM 1573 C CA . LEU A 1 202 ? 7.185 -7.444 6.405 1.00 98.00 202 LEU A CA 1
ATOM 1574 C C . LEU A 1 202 ? 7.124 -8.907 5.961 1.00 98.00 202 LEU A C 1
ATOM 1576 O O . LEU A 1 202 ? 8.097 -9.504 5.513 1.00 98.00 202 LEU A O 1
ATOM 1580 N N . LYS A 1 203 ? 5.919 -9.471 6.005 1.00 97.94 203 LYS A N 1
ATOM 1581 C CA . LYS A 1 203 ? 5.582 -10.782 5.437 1.00 97.94 203 LYS A CA 1
ATOM 1582 C C . LYS A 1 203 ? 5.004 -10.665 4.031 1.00 97.94 203 LYS A C 1
ATOM 1584 O O . LYS A 1 203 ? 5.139 -11.593 3.237 1.00 97.94 203 LYS A O 1
ATOM 1589 N N . THR A 1 204 ? 4.370 -9.537 3.723 1.00 98.44 204 THR A N 1
ATOM 1590 C CA . THR A 1 204 ? 3.717 -9.293 2.438 1.00 98.44 204 THR A CA 1
ATOM 1591 C C . THR A 1 204 ? 4.141 -7.947 1.875 1.00 98.44 204 THR A C 1
ATOM 1593 O O . THR A 1 204 ? 3.932 -6.915 2.514 1.00 98.44 204 THR A O 1
ATOM 1596 N N . ILE A 1 205 ? 4.698 -7.973 0.665 1.00 97.81 205 ILE A N 1
ATOM 1597 C CA . ILE A 1 205 ? 5.013 -6.782 -0.124 1.00 97.81 205 ILE A CA 1
ATOM 1598 C C . ILE A 1 205 ? 4.258 -6.890 -1.442 1.00 97.81 205 ILE A C 1
ATOM 1600 O O . ILE A 1 205 ? 4.478 -7.814 -2.223 1.00 97.81 205 ILE A O 1
ATOM 1604 N N . GLU A 1 206 ? 3.374 -5.935 -1.683 1.00 97.56 206 GLU A N 1
ATOM 1605 C CA . GLU A 1 206 ? 2.682 -5.750 -2.950 1.00 97.56 206 GLU A CA 1
ATOM 1606 C C . GLU A 1 206 ? 3.004 -4.343 -3.445 1.00 97.56 206 GLU A C 1
ATOM 1608 O O . GLU A 1 206 ? 2.781 -3.372 -2.726 1.00 97.56 206 GLU A O 1
ATOM 1613 N N . TRP A 1 207 ? 3.559 -4.216 -4.643 1.00 95.12 207 TRP A N 1
ATOM 1614 C CA . TRP A 1 207 ? 3.879 -2.915 -5.205 1.00 95.12 207 TRP A CA 1
ATOM 1615 C C . TRP A 1 207 ? 3.714 -2.909 -6.721 1.00 95.12 207 TRP A C 1
ATOM 1617 O O . TRP A 1 207 ? 4.431 -3.600 -7.441 1.00 95.12 207 TRP A O 1
ATOM 1627 N N . GLU A 1 208 ? 2.760 -2.118 -7.198 1.00 92.00 208 GLU A N 1
ATOM 1628 C CA . GLU A 1 208 ? 2.535 -1.817 -8.607 1.00 92.00 208 GLU A CA 1
ATOM 1629 C C . GLU A 1 208 ? 2.920 -0.368 -8.932 1.00 92.00 208 GLU A C 1
ATOM 1631 O O . GLU A 1 208 ? 2.735 0.537 -8.118 1.00 92.00 208 GLU A O 1
ATOM 1636 N N . GLY A 1 209 ? 3.426 -0.154 -10.146 1.00 88.50 209 GLY A N 1
ATOM 1637 C CA . GLY A 1 209 ? 3.765 1.173 -10.652 1.00 88.50 209 GLY A CA 1
ATOM 1638 C C . GLY A 1 209 ? 5.233 1.545 -10.485 1.00 88.50 209 GLY A C 1
ATOM 1639 O O . GLY A 1 209 ? 5.557 2.718 -10.574 1.00 88.50 209 GLY A O 1
ATOM 1640 N N . ILE A 1 210 ? 6.123 0.571 -10.280 1.00 89.19 210 ILE A N 1
ATOM 1641 C CA . ILE A 1 210 ? 7.570 0.807 -10.181 1.00 89.19 210 ILE A CA 1
ATOM 1642 C C . ILE A 1 210 ? 8.148 1.128 -11.564 1.00 89.19 210 ILE A C 1
ATOM 1644 O O . ILE A 1 210 ? 7.851 0.441 -12.551 1.00 89.19 210 ILE A O 1
ATOM 1648 N N . GLN A 1 211 ? 9.013 2.137 -11.636 1.00 86.25 211 GLN A N 1
ATOM 1649 C CA . GLN A 1 211 ? 9.715 2.495 -12.871 1.00 86.25 211 GLN A CA 1
ATOM 1650 C C . GLN A 1 211 ? 11.108 3.087 -12.631 1.00 86.25 211 GLN A C 1
ATOM 1652 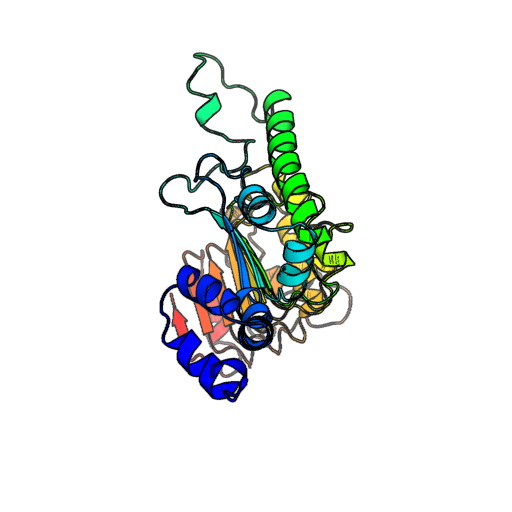O O . GLN A 1 211 ? 11.986 2.918 -13.474 1.00 86.25 211 GLN A O 1
ATOM 1657 N N . GLN A 1 212 ? 11.336 3.778 -11.517 1.00 83.00 212 GLN A N 1
ATOM 1658 C CA . GLN A 1 212 ? 12.590 4.485 -11.282 1.00 83.00 212 GLN A CA 1
ATOM 1659 C C . GLN A 1 212 ? 13.651 3.560 -10.655 1.00 83.00 212 GLN A C 1
ATOM 1661 O O . GLN A 1 212 ? 13.323 2.756 -9.776 1.00 83.00 212 GLN A O 1
ATOM 1666 N N . PRO A 1 213 ? 14.945 3.704 -11.007 1.00 83.56 213 PRO A N 1
ATOM 1667 C CA . PRO A 1 213 ? 16.030 2.930 -10.392 1.00 83.56 213 PRO A CA 1
ATOM 1668 C C . PRO A 1 213 ? 16.058 3.014 -8.858 1.00 83.56 213 PRO A C 1
ATOM 1670 O O . PRO A 1 213 ? 16.199 2.001 -8.180 1.00 83.56 213 PRO A O 1
ATOM 1673 N N . ALA A 1 214 ? 15.815 4.201 -8.294 1.00 83.94 214 ALA A N 1
ATOM 1674 C CA . ALA A 1 214 ? 15.790 4.403 -6.844 1.00 83.94 214 ALA A CA 1
ATOM 1675 C C . ALA A 1 214 ? 14.665 3.618 -6.131 1.00 83.94 214 ALA A C 1
ATOM 1677 O O . ALA A 1 214 ? 14.835 3.185 -4.984 1.00 83.94 214 ALA A O 1
ATOM 1678 N N . GLU A 1 215 ? 13.523 3.408 -6.798 1.00 87.38 215 GLU A N 1
ATOM 1679 C CA . GLU A 1 215 ? 12.423 2.581 -6.280 1.00 87.38 215 GLU A CA 1
ATOM 1680 C C . GLU A 1 215 ? 12.843 1.111 -6.224 1.00 87.38 215 GLU A C 1
ATOM 1682 O O . GLU A 1 215 ? 12.643 0.438 -5.210 1.00 87.38 215 GLU A O 1
ATOM 1687 N N . ILE A 1 216 ? 13.484 0.636 -7.295 1.00 86.50 216 ILE A N 1
ATOM 1688 C CA . ILE A 1 216 ? 13.998 -0.729 -7.416 1.00 86.50 216 ILE A CA 1
ATOM 1689 C C . ILE A 1 216 ? 15.056 -0.996 -6.340 1.00 86.50 216 ILE A C 1
ATOM 1691 O O . ILE A 1 216 ? 14.968 -2.000 -5.634 1.00 86.50 216 ILE A O 1
ATOM 1695 N N . ASP A 1 217 ? 16.005 -0.081 -6.145 1.00 85.69 217 ASP A N 1
ATOM 1696 C CA . ASP A 1 217 ? 17.045 -0.206 -5.119 1.00 85.69 217 ASP A CA 1
ATOM 1697 C C . ASP A 1 217 ? 16.450 -0.268 -3.705 1.00 85.69 217 ASP A C 1
ATOM 1699 O O . ASP A 1 217 ? 16.877 -1.068 -2.862 1.00 85.69 217 ASP A O 1
ATOM 1703 N N . SER A 1 218 ? 15.444 0.569 -3.434 1.00 88.94 218 SER A N 1
ATOM 1704 C CA . SER A 1 218 ? 14.729 0.586 -2.153 1.00 88.94 218 SER A CA 1
ATOM 1705 C C . SER A 1 218 ? 13.967 -0.720 -1.922 1.00 88.94 218 SER A C 1
ATOM 1707 O O . SER A 1 218 ? 14.061 -1.307 -0.839 1.00 88.94 218 SER A O 1
ATOM 1709 N N . LEU A 1 219 ? 13.287 -1.230 -2.953 1.00 91.19 219 LEU A N 1
ATOM 1710 C CA . LEU A 1 219 ? 12.600 -2.518 -2.918 1.00 91.19 219 LEU A CA 1
ATOM 1711 C C . LEU A 1 219 ? 13.575 -3.672 -2.657 1.00 91.19 219 LEU A C 1
ATOM 1713 O O . LEU A 1 219 ? 13.330 -4.498 -1.780 1.00 91.19 219 LEU A O 1
ATOM 1717 N N . GLN A 1 220 ? 14.703 -3.724 -3.364 1.00 88.12 220 GLN A N 1
ATOM 1718 C CA . GLN A 1 220 ? 15.711 -4.771 -3.183 1.00 88.12 220 GLN A CA 1
ATOM 1719 C C . GLN A 1 220 ? 16.291 -4.771 -1.767 1.00 88.12 220 GLN A C 1
ATOM 1721 O O . GLN A 1 220 ? 16.483 -5.827 -1.159 1.00 88.12 220 GLN A O 1
ATOM 1726 N N . ARG A 1 221 ? 16.589 -3.590 -1.209 1.00 89.31 221 ARG A N 1
ATOM 1727 C CA . ARG A 1 221 ? 17.028 -3.469 0.191 1.00 89.31 221 ARG A CA 1
ATOM 1728 C C . ARG A 1 221 ? 15.952 -3.980 1.153 1.00 89.31 221 ARG A C 1
ATOM 1730 O O . ARG A 1 221 ? 16.277 -4.741 2.063 1.00 89.31 221 ARG A O 1
ATOM 1737 N N . CYS A 1 222 ? 14.689 -3.631 0.919 1.00 92.25 222 CYS A N 1
ATOM 1738 C CA . CYS A 1 222 ? 13.558 -4.085 1.726 1.00 92.25 222 CYS A CA 1
ATOM 1739 C C . CYS A 1 222 ? 13.362 -5.609 1.681 1.00 92.25 222 CYS A C 1
ATOM 1741 O O . CYS A 1 222 ? 13.275 -6.253 2.729 1.00 92.25 222 CYS A O 1
ATOM 1743 N N . ILE A 1 223 ? 13.376 -6.213 0.488 1.00 91.88 223 ILE A N 1
ATOM 1744 C CA . ILE A 1 223 ? 13.263 -7.669 0.316 1.00 91.88 223 ILE A CA 1
ATOM 1745 C C . ILE A 1 223 ? 14.402 -8.379 1.052 1.00 91.88 223 ILE A C 1
ATOM 1747 O O . ILE A 1 223 ? 14.153 -9.326 1.795 1.00 91.88 223 ILE A O 1
ATOM 1751 N N . ARG A 1 224 ? 15.648 -7.902 0.911 1.00 88.88 224 ARG A N 1
ATOM 1752 C CA . ARG A 1 224 ? 16.806 -8.493 1.603 1.00 88.88 224 ARG A CA 1
ATOM 1753 C C . ARG A 1 224 ? 16.629 -8.491 3.121 1.00 88.88 224 ARG A C 1
ATOM 1755 O O . ARG A 1 224 ? 16.863 -9.521 3.755 1.00 88.88 224 ARG A O 1
ATOM 1762 N N . ARG A 1 225 ? 16.162 -7.377 3.693 1.00 91.06 225 ARG A N 1
ATOM 1763 C CA . ARG A 1 225 ? 15.913 -7.231 5.139 1.00 91.06 225 ARG A CA 1
ATOM 1764 C C . ARG A 1 225 ? 14.831 -8.175 5.666 1.00 91.06 225 ARG A C 1
ATOM 1766 O O . ARG A 1 225 ? 14.954 -8.652 6.788 1.00 91.06 225 ARG A O 1
ATOM 1773 N N . ASN A 1 226 ? 13.821 -8.479 4.853 1.00 93.12 226 ASN A N 1
ATOM 1774 C CA . ASN A 1 226 ? 12.678 -9.309 5.250 1.00 93.12 226 ASN A CA 1
ATOM 1775 C C . ASN A 1 226 ? 12.755 -10.757 4.724 1.00 93.12 226 ASN A C 1
ATOM 1777 O O . ASN A 1 226 ? 11.849 -11.559 4.943 1.00 93.12 226 ASN A O 1
ATOM 1781 N N . SER A 1 227 ? 13.850 -11.117 4.051 1.00 89.94 227 SER A N 1
ATOM 1782 C CA . SER A 1 227 ? 14.003 -12.365 3.287 1.00 89.94 227 SER A CA 1
ATOM 1783 C C . SER A 1 227 ? 13.658 -13.644 4.058 1.00 89.94 227 SER A C 1
ATOM 1785 O O . SER A 1 227 ? 13.050 -14.555 3.499 1.00 89.94 227 SER A O 1
ATOM 1787 N N . SER A 1 228 ? 13.989 -13.707 5.350 1.00 90.19 228 SER A N 1
ATOM 1788 C CA . SER A 1 228 ? 13.767 -14.888 6.194 1.00 90.19 228 SER A CA 1
ATOM 1789 C C . SER A 1 228 ? 12.294 -15.216 6.449 1.00 90.19 228 SER A C 1
ATOM 1791 O O . SER A 1 228 ? 11.970 -16.371 6.724 1.00 90.19 228 SER A O 1
ATOM 1793 N N . HIS A 1 229 ? 11.405 -14.225 6.368 1.00 93.31 229 HIS A N 1
ATOM 1794 C CA . HIS A 1 229 ? 9.998 -14.349 6.755 1.00 93.31 229 HIS A CA 1
ATOM 1795 C C . HIS A 1 229 ? 9.015 -13.771 5.729 1.00 93.31 229 HIS A C 1
ATOM 1797 O O . HIS A 1 229 ? 7.803 -13.854 5.941 1.00 93.31 229 HIS A O 1
ATOM 1803 N N . LEU A 1 230 ? 9.509 -13.218 4.619 1.00 95.00 230 LEU A N 1
ATOM 1804 C CA . LEU A 1 230 ? 8.691 -12.752 3.507 1.00 95.00 230 LEU A CA 1
ATOM 1805 C C . LEU A 1 230 ? 7.970 -13.941 2.858 1.00 95.00 230 LEU A C 1
ATOM 1807 O O . LEU A 1 230 ? 8.598 -14.830 2.285 1.00 95.00 230 LEU A O 1
ATOM 1811 N N . THR A 1 231 ? 6.640 -13.963 2.950 1.00 95.88 231 THR A N 1
ATOM 1812 C CA . THR A 1 231 ? 5.806 -15.064 2.450 1.00 95.88 231 THR A CA 1
ATOM 1813 C C . THR A 1 231 ? 5.134 -14.748 1.123 1.00 95.88 231 THR A C 1
ATOM 1815 O O . THR A 1 231 ? 4.810 -15.677 0.378 1.00 95.88 231 THR A O 1
ATOM 1818 N N . THR A 1 232 ? 4.901 -13.466 0.836 1.00 97.06 232 THR A N 1
ATOM 1819 C CA . THR A 1 232 ? 4.192 -12.995 -0.359 1.00 97.06 232 THR A CA 1
ATOM 1820 C C . THR A 1 232 ? 4.904 -11.795 -0.965 1.00 97.06 232 THR A C 1
ATOM 1822 O O . THR A 1 232 ? 5.125 -10.794 -0.281 1.00 97.06 232 THR A O 1
ATOM 1825 N N . LEU A 1 233 ? 5.215 -11.890 -2.257 1.00 96.00 233 LEU A N 1
ATOM 1826 C CA . LEU A 1 233 ? 5.819 -10.822 -3.043 1.00 96.00 233 LEU A CA 1
ATOM 1827 C C . LEU A 1 233 ? 5.026 -10.632 -4.341 1.00 96.00 233 LEU A C 1
ATOM 1829 O O . LEU A 1 233 ? 4.908 -11.566 -5.129 1.00 96.00 233 LEU A O 1
ATOM 1833 N N . SER A 1 234 ? 4.493 -9.434 -4.566 1.00 95.94 234 SER A N 1
ATOM 1834 C CA . SER A 1 234 ? 3.766 -9.074 -5.786 1.00 95.94 234 SER A CA 1
ATOM 1835 C C . SER A 1 234 ? 4.316 -7.777 -6.353 1.00 95.94 234 SER A C 1
ATOM 1837 O O . SER A 1 234 ? 4.108 -6.729 -5.753 1.00 95.94 234 SER A O 1
ATOM 1839 N N . ILE A 1 235 ? 5.000 -7.830 -7.493 1.00 94.38 235 ILE A N 1
ATOM 1840 C CA . ILE A 1 235 ? 5.702 -6.677 -8.069 1.00 94.38 235 ILE A CA 1
ATOM 1841 C C . ILE A 1 235 ? 5.204 -6.394 -9.484 1.00 94.38 235 ILE A C 1
ATOM 1843 O O . ILE A 1 235 ? 5.176 -7.294 -10.323 1.00 94.38 235 ILE A O 1
ATOM 1847 N N . GLY A 1 236 ? 4.839 -5.141 -9.753 1.00 91.69 236 GLY A N 1
ATOM 1848 C CA . GLY A 1 236 ? 4.371 -4.668 -11.051 1.00 91.69 236 GLY A CA 1
ATOM 1849 C C . GLY A 1 236 ? 5.147 -3.454 -11.548 1.00 91.69 236 GLY A C 1
ATOM 1850 O O . GLY A 1 236 ? 5.127 -2.396 -10.919 1.00 91.69 236 GLY A O 1
ATOM 1851 N N . LEU A 1 237 ? 5.793 -3.600 -12.704 1.00 88.88 237 LEU A N 1
ATOM 1852 C CA . LEU A 1 237 ? 6.506 -2.514 -13.379 1.00 88.88 237 LEU A CA 1
ATOM 1853 C C . LEU A 1 237 ? 5.577 -1.726 -14.311 1.00 88.88 237 LEU A C 1
ATOM 1855 O O . LEU A 1 237 ? 4.688 -2.302 -14.941 1.00 88.88 237 LEU A O 1
ATOM 1859 N N . VAL A 1 238 ? 5.821 -0.423 -14.487 1.00 84.62 238 VAL A N 1
ATOM 1860 C CA . VAL A 1 238 ? 5.131 0.372 -15.527 1.00 84.62 238 VAL A CA 1
ATOM 1861 C C . VAL A 1 238 ? 5.539 -0.114 -16.922 1.00 84.62 238 VAL A C 1
ATOM 1863 O O . VAL A 1 238 ? 4.684 -0.375 -17.782 1.00 84.62 238 VAL A O 1
ATOM 1866 N N . SER A 1 239 ? 6.849 -0.289 -17.116 1.00 78.88 239 SER A N 1
ATOM 1867 C CA . SER A 1 239 ? 7.490 -0.743 -18.350 1.00 78.88 239 SER A CA 1
ATOM 1868 C C . SER A 1 239 ? 8.561 -1.783 -18.044 1.00 78.88 239 SER A C 1
ATOM 1870 O O . SER A 1 239 ? 9.346 -1.621 -17.113 1.00 78.88 239 SER A O 1
ATOM 1872 N N . SER A 1 240 ? 8.654 -2.820 -18.875 1.00 67.75 240 SER A N 1
ATOM 1873 C CA . SER A 1 240 ? 9.696 -3.840 -18.747 1.00 67.75 240 SER A CA 1
ATOM 1874 C C . SER A 1 240 ? 11.101 -3.312 -19.043 1.00 67.75 240 SER A C 1
ATOM 1876 O O . SER A 1 240 ? 12.076 -3.948 -18.670 1.00 67.75 240 SER A O 1
ATOM 1878 N N . ALA A 1 241 ? 11.233 -2.158 -19.704 1.00 69.19 241 ALA A N 1
ATOM 1879 C CA . ALA A 1 241 ? 12.532 -1.524 -19.934 1.00 69.19 241 ALA A CA 1
ATOM 1880 C C . ALA A 1 241 ? 13.111 -0.872 -18.665 1.00 69.19 241 ALA A C 1
ATOM 1882 O O . ALA A 1 241 ? 14.304 -0.600 -18.613 1.00 69.19 241 ALA A O 1
ATOM 1883 N N . ALA A 1 242 ? 12.277 -0.630 -17.648 1.00 63.56 242 ALA A N 1
ATOM 1884 C CA . ALA A 1 242 ? 12.676 0.066 -16.428 1.00 63.56 242 ALA A CA 1
ATOM 1885 C C . ALA A 1 242 ? 13.660 -0.735 -15.562 1.00 63.56 242 ALA A C 1
ATOM 1887 O O . ALA A 1 242 ? 14.425 -0.154 -14.799 1.00 63.56 242 ALA A O 1
ATOM 1888 N N . ALA A 1 243 ? 13.618 -2.068 -15.646 1.00 67.00 243 ALA A N 1
ATOM 1889 C CA . ALA A 1 243 ? 14.344 -2.932 -14.724 1.00 67.00 243 ALA A CA 1
ATOM 1890 C C . ALA A 1 243 ? 14.712 -4.282 -15.371 1.00 67.00 243 ALA A C 1
ATOM 1892 O O . ALA A 1 243 ? 14.166 -5.309 -14.957 1.00 67.00 243 ALA A O 1
ATOM 1893 N N . PRO A 1 244 ? 15.601 -4.306 -16.389 1.00 62.78 244 PRO A N 1
ATOM 1894 C CA . PRO A 1 244 ? 15.967 -5.529 -17.119 1.00 62.78 244 PRO A CA 1
ATOM 1895 C C . PRO A 1 244 ? 16.428 -6.659 -16.190 1.00 62.78 244 PRO A C 1
ATOM 1897 O O . PRO A 1 244 ? 16.088 -7.820 -16.415 1.00 62.78 244 PRO A O 1
ATOM 1900 N N . ASP A 1 245 ? 17.091 -6.286 -15.097 1.00 69.25 245 ASP A N 1
ATOM 1901 C CA . ASP A 1 245 ? 17.720 -7.216 -14.166 1.00 69.25 245 ASP A CA 1
ATOM 1902 C C . ASP A 1 245 ? 16.937 -7.325 -12.851 1.00 69.25 245 ASP A C 1
ATOM 1904 O O . ASP A 1 245 ? 17.476 -7.776 -11.851 1.00 69.25 245 ASP A O 1
ATOM 1908 N N . LEU A 1 246 ? 15.669 -6.892 -12.782 1.00 71.62 246 LEU A N 1
ATOM 1909 C CA . LEU A 1 246 ? 14.899 -6.935 -11.529 1.00 71.62 246 LEU A CA 1
ATOM 1910 C C . LEU A 1 246 ? 14.825 -8.349 -10.956 1.00 71.62 246 LEU A C 1
ATOM 1912 O O . LEU A 1 246 ? 15.039 -8.555 -9.766 1.00 71.62 246 LEU A O 1
ATOM 1916 N N . VAL A 1 247 ? 14.493 -9.315 -11.811 1.00 71.31 247 VAL A N 1
ATOM 1917 C CA . VAL A 1 247 ? 14.372 -10.715 -11.407 1.00 71.31 247 VAL A CA 1
ATOM 1918 C C . VAL A 1 247 ? 15.730 -11.243 -10.973 1.00 71.31 247 VAL A C 1
ATOM 1920 O O . VAL A 1 247 ? 15.809 -11.885 -9.930 1.00 71.31 247 VAL A O 1
ATOM 1923 N N . GLU A 1 248 ? 16.790 -10.937 -11.725 1.00 68.44 248 GLU A N 1
ATOM 1924 C CA . GLU A 1 248 ? 18.149 -11.272 -11.308 1.00 68.44 248 GLU A CA 1
ATOM 1925 C C . GLU A 1 248 ? 18.432 -10.642 -9.950 1.00 68.44 248 GLU A C 1
ATOM 1927 O O . GLU A 1 248 ? 18.609 -11.375 -9.006 1.00 68.44 248 GLU A O 1
ATOM 1932 N N . ASN A 1 249 ? 18.289 -9.342 -9.746 1.00 67.06 249 ASN A N 1
ATOM 1933 C CA . ASN A 1 249 ? 18.591 -8.699 -8.466 1.00 67.06 249 ASN A CA 1
ATOM 1934 C C . ASN A 1 249 ? 17.703 -9.111 -7.272 1.00 67.06 249 ASN A C 1
ATOM 1936 O O . ASN A 1 249 ? 18.115 -8.965 -6.120 1.00 67.06 249 ASN A O 1
ATOM 1940 N N . ILE A 1 250 ? 16.475 -9.591 -7.497 1.00 69.56 250 ILE A N 1
ATOM 1941 C CA . ILE A 1 250 ? 15.646 -10.166 -6.422 1.00 69.56 250 ILE A CA 1
ATOM 1942 C C . ILE A 1 250 ? 16.228 -11.514 -5.968 1.00 69.56 250 ILE A C 1
ATOM 1944 O O . ILE A 1 250 ? 16.197 -11.829 -4.775 1.00 69.56 250 ILE A O 1
ATOM 1948 N N . PHE A 1 251 ? 16.760 -12.306 -6.904 1.00 63.16 251 PHE A N 1
ATOM 1949 C CA . PHE A 1 251 ? 17.234 -13.676 -6.665 1.00 63.16 251 PHE A CA 1
ATOM 1950 C C . PHE A 1 251 ? 18.770 -13.834 -6.671 1.00 63.16 251 PHE A C 1
ATOM 1952 O O . PHE A 1 251 ? 19.283 -14.883 -6.282 1.00 63.16 251 PHE A O 1
ATOM 1959 N N . GLU A 1 252 ? 19.508 -12.805 -7.063 1.00 58.31 252 GLU A N 1
ATOM 1960 C CA . GLU A 1 252 ? 20.958 -12.711 -7.209 1.00 58.31 252 GLU A CA 1
ATOM 1961 C C . GLU A 1 252 ? 21.496 -11.579 -6.333 1.00 58.31 252 GLU A C 1
ATOM 1963 O O . GLU A 1 252 ? 20.797 -10.630 -5.983 1.00 58.31 252 GLU A O 1
ATOM 1968 N N . GLN A 1 253 ? 22.770 -11.687 -5.962 1.00 52.75 253 GLN A N 1
ATOM 1969 C CA . GLN A 1 253 ? 23.485 -10.618 -5.278 1.00 52.75 253 GLN A CA 1
ATOM 1970 C C . GLN A 1 253 ? 24.611 -10.075 -6.154 1.00 52.75 253 GLN A C 1
ATOM 1972 O O . GLN A 1 253 ? 25.241 -10.857 -6.874 1.00 52.75 253 GLN A O 1
ATOM 1977 N N . PRO A 1 254 ? 24.955 -8.780 -6.019 1.00 39.31 254 PRO A N 1
ATOM 1978 C CA . PRO A 1 254 ? 26.254 -8.298 -6.452 1.00 39.31 254 PRO A CA 1
ATOM 1979 C C . PRO A 1 254 ? 27.333 -9.075 -5.691 1.00 39.31 254 PRO A C 1
ATOM 1981 O O . PRO A 1 254 ? 27.280 -9.242 -4.472 1.00 39.31 254 PRO A O 1
ATOM 1984 N N . SER A 1 255 ? 28.281 -9.620 -6.444 1.00 38.66 255 SER A N 1
ATOM 1985 C CA . SER A 1 255 ? 29.347 -10.485 -5.945 1.00 38.66 255 SER A CA 1
ATOM 1986 C C . SER A 1 255 ? 30.137 -9.798 -4.825 1.00 38.66 255 SER A C 1
ATOM 1988 O O . SER A 1 255 ? 30.600 -8.678 -5.018 1.00 38.66 255 SER A O 1
ATOM 1990 N N . GLY A 1 256 ? 30.334 -10.453 -3.673 1.00 35.75 256 GLY A N 1
ATOM 1991 C CA . GLY A 1 256 ? 31.350 -9.981 -2.725 1.00 35.75 256 GLY A CA 1
ATOM 1992 C C . GLY A 1 256 ? 31.289 -10.482 -1.287 1.00 35.75 256 GLY A C 1
ATOM 1993 O O . GLY A 1 256 ? 32.341 -10.755 -0.721 1.00 35.75 256 GLY A O 1
ATOM 1994 N N . VAL A 1 257 ? 30.118 -10.626 -0.660 1.00 31.83 257 VAL A N 1
ATOM 1995 C CA . VAL A 1 257 ? 30.061 -10.957 0.777 1.00 31.83 257 VAL A CA 1
ATOM 1996 C C . VAL A 1 257 ? 28.894 -11.895 1.064 1.00 31.83 257 VAL A C 1
ATOM 1998 O O . VAL A 1 257 ? 27.755 -11.625 0.703 1.00 31.83 257 VAL A O 1
ATOM 2001 N N . PHE A 1 258 ? 29.218 -13.030 1.684 1.00 32.84 258 PHE A N 1
ATOM 2002 C CA . PHE A 1 258 ? 28.319 -14.091 2.127 1.00 32.84 258 PHE A CA 1
ATOM 2003 C C . PHE A 1 258 ? 26.989 -13.569 2.682 1.00 32.84 258 PHE A C 1
ATOM 2005 O O . PHE A 1 258 ? 27.000 -12.928 3.718 1.00 32.84 258 PHE A O 1
ATOM 2012 N N . HIS A 1 259 ? 25.870 -13.897 2.027 1.00 39.78 259 HIS A N 1
ATOM 2013 C CA . HIS A 1 259 ? 24.602 -14.382 2.599 1.00 39.78 259 HIS A CA 1
ATOM 2014 C C . HIS A 1 259 ? 23.650 -14.655 1.427 1.00 39.78 259 HIS A C 1
ATOM 2016 O O . HIS A 1 259 ? 23.285 -13.732 0.711 1.00 39.78 259 HIS A O 1
ATOM 2022 N N . SER A 1 260 ? 23.235 -15.903 1.187 1.00 42.31 260 SER A N 1
ATOM 2023 C CA . SER A 1 260 ? 22.256 -16.180 0.125 1.00 42.31 260 SER A CA 1
ATOM 2024 C C . SER A 1 260 ? 20.950 -15.440 0.425 1.00 42.31 260 SER A C 1
ATOM 2026 O O . SER A 1 260 ? 20.353 -15.713 1.467 1.00 42.31 260 SER A O 1
ATOM 2028 N N . SER A 1 261 ? 20.451 -14.584 -0.471 1.00 52.72 261 SER A N 1
ATOM 2029 C CA . SER A 1 261 ? 19.060 -14.105 -0.416 1.00 52.72 261 SER A CA 1
ATOM 2030 C C . SER A 1 261 ? 18.118 -15.208 -0.900 1.00 52.72 261 SER A C 1
ATOM 2032 O O . SER A 1 261 ? 17.359 -15.053 -1.850 1.00 52.72 261 SER A O 1
ATOM 2034 N N . ALA A 1 262 ? 18.185 -16.367 -0.242 1.00 68.38 262 ALA A N 1
ATOM 2035 C CA . ALA A 1 262 ? 17.089 -17.310 -0.295 1.00 68.38 262 ALA A CA 1
ATOM 2036 C C . ALA A 1 262 ? 15.873 -16.598 0.308 1.00 68.38 262 ALA A C 1
ATOM 2038 O O . ALA A 1 262 ? 15.991 -15.943 1.345 1.00 68.38 262 ALA A O 1
ATOM 2039 N N . LEU A 1 263 ? 14.719 -16.734 -0.336 1.00 82.25 263 LEU A N 1
ATOM 2040 C CA . LEU A 1 263 ? 13.434 -16.363 0.244 1.00 82.25 263 LEU A CA 1
ATOM 2041 C C . LEU A 1 263 ? 12.771 -17.660 0.741 1.00 82.25 263 LEU A C 1
ATOM 2043 O O . LEU A 1 263 ? 11.849 -18.164 0.098 1.00 82.25 263 LEU A O 1
ATOM 2047 N N . PRO A 1 264 ? 13.267 -18.274 1.838 1.00 83.81 264 PRO A N 1
ATOM 2048 C CA . PRO A 1 264 ? 12.879 -19.627 2.241 1.00 83.81 264 PRO A CA 1
ATOM 2049 C C . PRO A 1 264 ? 11.393 -19.738 2.589 1.00 83.81 264 PRO A C 1
ATOM 2051 O O . PRO A 1 264 ? 10.784 -20.791 2.401 1.00 83.81 264 PRO A O 1
ATOM 2054 N N . ALA A 1 265 ? 10.807 -18.650 3.091 1.00 89.56 265 ALA A N 1
ATOM 2055 C CA . ALA A 1 265 ? 9.405 -18.577 3.475 1.00 89.56 265 ALA A CA 1
ATOM 2056 C C . ALA A 1 265 ? 8.474 -18.187 2.313 1.00 89.56 265 ALA A C 1
ATOM 2058 O O . ALA A 1 265 ? 7.253 -18.209 2.492 1.00 89.56 265 ALA A O 1
ATOM 2059 N N . LEU A 1 266 ? 9.014 -17.837 1.137 1.00 91.25 266 LEU A N 1
ATOM 2060 C CA . LEU A 1 266 ? 8.211 -17.324 0.033 1.00 91.25 266 LEU A CA 1
ATOM 2061 C C . LEU A 1 266 ? 7.285 -18.411 -0.501 1.00 91.25 266 LEU A C 1
ATOM 2063 O O . LEU A 1 266 ? 7.717 -19.447 -1.005 1.00 91.25 266 LEU A O 1
ATOM 2067 N N . SER A 1 267 ? 5.992 -18.138 -0.389 1.00 92.56 267 SER A N 1
ATOM 2068 C CA . SER A 1 267 ? 4.913 -19.049 -0.758 1.00 92.56 267 SER A CA 1
ATOM 2069 C C . SER A 1 267 ? 4.085 -18.540 -1.934 1.00 92.56 267 SER A C 1
ATOM 2071 O O . SER A 1 267 ? 3.484 -19.350 -2.639 1.00 92.56 267 SER A O 1
ATOM 2073 N N . SER A 1 268 ? 4.091 -17.228 -2.178 1.00 94.25 268 SER A N 1
ATOM 2074 C CA . SER A 1 268 ? 3.363 -16.583 -3.267 1.00 94.25 268 SER A CA 1
ATOM 2075 C C . SER A 1 268 ? 4.241 -15.546 -3.963 1.00 94.25 268 SER A C 1
ATOM 2077 O O . SER A 1 268 ? 4.775 -14.650 -3.303 1.00 94.25 268 SER A O 1
ATOM 2079 N N . LEU A 1 269 ? 4.386 -15.679 -5.282 1.00 92.44 269 LEU A N 1
ATOM 2080 C CA . LEU A 1 269 ? 5.119 -14.753 -6.138 1.00 92.44 269 LEU A CA 1
ATOM 2081 C C . LEU A 1 269 ? 4.243 -14.315 -7.313 1.00 92.44 269 LEU A C 1
ATOM 2083 O O . LEU A 1 269 ? 3.846 -15.139 -8.136 1.00 92.44 269 LEU A O 1
ATOM 2087 N N . THR A 1 270 ? 4.017 -13.012 -7.425 1.00 94.06 270 THR A N 1
ATOM 2088 C CA . THR A 1 270 ? 3.349 -12.393 -8.571 1.00 94.06 270 THR A CA 1
ATOM 2089 C C . THR A 1 270 ? 4.292 -11.390 -9.215 1.00 94.06 270 THR A C 1
ATOM 2091 O O . THR A 1 270 ? 4.818 -10.502 -8.546 1.00 94.06 270 THR A O 1
ATOM 2094 N N . LEU A 1 271 ? 4.510 -11.520 -10.518 1.00 91.81 271 LEU A N 1
ATOM 2095 C CA . LEU A 1 271 ? 5.302 -10.581 -11.302 1.00 91.81 271 LEU A CA 1
ATOM 2096 C C . LEU A 1 271 ? 4.463 -10.071 -12.469 1.00 91.81 271 LEU A C 1
ATOM 2098 O O . LEU A 1 271 ? 3.900 -10.860 -13.229 1.00 91.81 271 LEU A O 1
ATOM 2102 N N . TYR A 1 272 ? 4.405 -8.752 -12.618 1.00 90.69 272 TYR A N 1
ATOM 2103 C CA . TYR A 1 272 ? 3.716 -8.079 -13.708 1.00 90.69 272 TYR A CA 1
ATOM 2104 C C . TYR A 1 272 ? 4.684 -7.189 -14.484 1.00 90.69 272 TYR A C 1
ATOM 2106 O O . TYR A 1 272 ? 5.359 -6.337 -13.902 1.00 90.69 272 TYR A O 1
ATOM 2114 N N . LYS A 1 273 ? 4.763 -7.403 -15.805 1.00 88.38 273 LYS A N 1
ATOM 2115 C CA . LYS A 1 273 ? 5.676 -6.692 -16.721 1.00 88.38 273 LYS A CA 1
ATOM 2116 C C . LYS A 1 273 ? 7.162 -6.765 -16.338 1.00 88.38 273 LYS A C 1
ATOM 2118 O O . LYS A 1 273 ? 7.965 -5.982 -16.842 1.00 88.38 273 LYS A O 1
ATOM 2123 N N . ALA A 1 274 ? 7.548 -7.714 -15.488 1.00 86.06 274 ALA A N 1
ATOM 2124 C CA . ALA A 1 274 ? 8.940 -7.935 -15.120 1.00 86.06 274 ALA A CA 1
ATOM 2125 C C . ALA A 1 274 ? 9.681 -8.622 -16.283 1.00 86.06 274 ALA A C 1
ATOM 2127 O O . ALA A 1 274 ? 9.254 -9.696 -16.720 1.00 86.06 274 ALA A O 1
ATOM 2128 N N . PRO A 1 275 ? 10.757 -8.032 -16.825 1.00 82.00 275 PRO A N 1
ATOM 2129 C CA . PRO A 1 275 ? 11.554 -8.684 -17.854 1.00 82.00 275 PRO A CA 1
ATOM 2130 C C . PRO A 1 275 ? 12.351 -9.845 -17.257 1.00 82.00 275 PRO A C 1
ATOM 2132 O O . PRO A 1 275 ? 12.869 -9.765 -16.144 1.00 82.00 275 PRO A O 1
ATOM 2135 N N . PHE A 1 276 ? 12.478 -10.920 -18.031 1.00 79.94 276 PHE A N 1
ATOM 2136 C CA . PHE A 1 276 ? 13.435 -11.980 -17.751 1.00 79.94 276 PHE A CA 1
ATOM 2137 C C . PHE A 1 276 ? 14.615 -11.880 -18.735 1.00 79.94 276 PHE A C 1
ATOM 2139 O O . PHE A 1 276 ? 14.390 -11.906 -19.955 1.00 79.94 276 PHE A O 1
ATOM 2146 N N . PRO A 1 277 ? 15.862 -11.771 -18.247 1.00 71.88 277 PRO A N 1
ATOM 2147 C CA . PRO A 1 277 ? 17.042 -11.717 -19.103 1.00 71.88 277 PRO A CA 1
ATOM 2148 C C . PRO A 1 277 ? 17.217 -13.001 -19.917 1.00 71.88 277 PRO A C 1
ATOM 2150 O O . PRO A 1 277 ? 16.785 -14.097 -19.545 1.00 71.88 277 PRO A O 1
ATOM 2153 N N . GLN A 1 278 ? 17.847 -12.871 -21.087 1.00 67.44 278 GLN A N 1
ATOM 2154 C CA . GLN A 1 278 ? 17.992 -13.988 -22.025 1.00 67.44 278 GLN A CA 1
ATOM 2155 C C . GLN A 1 278 ? 18.917 -15.096 -21.502 1.00 67.44 278 GLN A C 1
ATOM 2157 O O . GLN A 1 278 ? 18.750 -16.252 -21.902 1.00 67.44 278 GLN A O 1
ATOM 2162 N N . THR A 1 279 ? 19.845 -14.737 -20.616 1.00 65.50 279 THR A N 1
ATOM 2163 C CA . THR A 1 279 ? 20.885 -15.570 -19.994 1.00 65.50 279 THR A CA 1
ATOM 2164 C C . THR A 1 279 ? 20.484 -16.118 -18.624 1.00 65.50 279 THR A C 1
ATOM 2166 O O . THR A 1 279 ? 21.328 -16.638 -17.903 1.00 65.50 279 THR A O 1
ATOM 2169 N N . LEU A 1 280 ? 19.208 -16.022 -18.245 1.00 65.50 280 LEU A N 1
ATOM 2170 C CA . LEU A 1 280 ? 18.756 -16.362 -16.900 1.00 65.50 280 LEU A CA 1
ATOM 2171 C C . LEU A 1 280 ? 18.985 -17.853 -16.551 1.00 65.50 280 LEU A C 1
ATOM 2173 O O . LEU A 1 280 ? 18.252 -18.745 -17.001 1.00 65.50 280 LEU A O 1
ATOM 2177 N N . HIS A 1 281 ? 19.957 -18.117 -15.675 1.00 63.31 281 HIS A N 1
ATOM 2178 C CA . HIS A 1 281 ? 20.316 -19.452 -15.186 1.00 63.31 281 HIS A CA 1
ATOM 2179 C C . HIS A 1 281 ? 19.957 -19.633 -13.699 1.00 63.31 281 HIS A C 1
ATOM 2181 O O . HIS A 1 281 ? 20.803 -19.537 -12.815 1.00 63.31 281 HIS A O 1
ATOM 2187 N N . LEU A 1 282 ? 18.698 -19.986 -13.410 1.00 61.31 282 LEU A N 1
ATOM 2188 C CA . LEU A 1 282 ? 18.222 -20.248 -12.035 1.00 61.31 282 LEU A CA 1
ATOM 2189 C C . LEU A 1 282 ? 18.748 -21.555 -11.398 1.00 61.31 282 LEU A C 1
ATOM 2191 O O . LEU A 1 282 ? 18.609 -21.743 -10.189 1.00 61.31 282 LEU A O 1
ATOM 2195 N N . GLY A 1 283 ? 19.306 -22.472 -12.199 1.00 52.34 283 GLY A N 1
ATOM 2196 C CA . GLY A 1 283 ? 19.344 -23.923 -11.938 1.00 52.34 283 GLY A CA 1
ATOM 2197 C C . GLY A 1 283 ? 20.051 -24.424 -10.668 1.00 52.34 283 GLY A C 1
ATOM 2198 O O . GLY A 1 283 ? 19.826 -25.567 -10.280 1.00 52.34 283 GLY A O 1
ATOM 2199 N N . SER A 1 284 ? 20.865 -23.608 -9.995 1.00 49.50 284 SER A N 1
ATOM 2200 C CA . SER A 1 284 ? 21.493 -23.943 -8.701 1.00 49.50 284 SER A CA 1
ATOM 2201 C C . SER A 1 284 ? 21.234 -22.915 -7.592 1.00 49.50 284 SER A C 1
ATOM 2203 O O . SER A 1 284 ? 21.684 -23.102 -6.461 1.00 49.50 284 SER A O 1
ATOM 2205 N N . ARG A 1 285 ? 20.527 -21.825 -7.911 1.00 57.25 285 ARG A N 1
ATOM 2206 C CA . ARG A 1 285 ? 20.399 -20.625 -7.067 1.00 57.25 285 ARG A CA 1
ATOM 2207 C C . ARG A 1 285 ? 18.984 -20.412 -6.541 1.00 57.25 285 ARG A C 1
ATOM 2209 O O . ARG A 1 285 ? 18.806 -19.772 -5.509 1.00 57.25 285 ARG A O 1
ATOM 2216 N N . TRP A 1 286 ? 17.988 -20.975 -7.219 1.00 62.28 286 TRP A N 1
ATOM 2217 C CA . TRP A 1 286 ? 16.608 -20.946 -6.758 1.00 62.28 286 TRP A CA 1
ATOM 2218 C C . TRP A 1 286 ? 16.448 -21.791 -5.492 1.00 62.28 286 TRP A C 1
ATOM 2220 O O . TRP A 1 286 ? 16.715 -22.986 -5.514 1.00 62.28 286 TRP A O 1
ATOM 2230 N N . ARG A 1 287 ? 16.026 -21.157 -4.392 1.00 62.91 287 ARG A N 1
ATOM 2231 C CA . ARG A 1 287 ? 15.731 -21.805 -3.103 1.00 62.91 287 ARG A CA 1
ATOM 2232 C C . ARG A 1 287 ? 14.380 -21.340 -2.561 1.00 62.91 287 ARG A C 1
ATOM 2234 O O . ARG A 1 287 ? 14.280 -20.884 -1.425 1.00 62.91 287 ARG A O 1
ATOM 2241 N N . CYS A 1 288 ? 13.340 -21.426 -3.388 1.00 64.25 288 CYS A N 1
ATOM 2242 C CA . CYS A 1 288 ? 11.960 -21.146 -2.979 1.00 64.25 288 CYS A CA 1
ATOM 2243 C C . CYS A 1 288 ? 11.164 -22.456 -2.876 1.00 64.25 288 CYS A C 1
ATOM 2245 O O . CYS A 1 288 ? 10.122 -22.608 -3.510 1.00 64.25 288 CYS A O 1
ATOM 2247 N N . GLY A 1 289 ? 11.656 -23.422 -2.090 1.00 67.81 289 GLY A N 1
ATOM 2248 C CA . GLY A 1 289 ? 10.988 -24.720 -1.897 1.00 67.81 289 GLY A CA 1
ATOM 2249 C C . GLY A 1 289 ? 9.586 -24.617 -1.274 1.00 67.81 289 GLY A C 1
ATOM 2250 O O . GLY A 1 289 ? 8.789 -25.546 -1.373 1.00 67.81 289 GLY A O 1
ATOM 2251 N N . SER A 1 290 ? 9.259 -23.468 -0.676 1.00 82.25 290 SER A N 1
ATOM 2252 C CA . SER A 1 290 ? 7.942 -23.166 -0.107 1.00 82.25 290 SER A CA 1
ATOM 2253 C C . SER A 1 290 ? 6.946 -22.584 -1.117 1.00 82.25 290 SER A C 1
ATOM 2255 O O . SER A 1 290 ? 5.793 -22.352 -0.739 1.00 82.25 290 SER A O 1
ATOM 2257 N N . LEU A 1 291 ? 7.354 -22.337 -2.371 1.00 86.38 291 LEU A N 1
ATOM 2258 C CA . LEU A 1 291 ? 6.520 -21.652 -3.355 1.00 86.38 291 LEU A CA 1
ATOM 2259 C C . LEU A 1 291 ? 5.308 -22.508 -3.746 1.00 86.38 291 LEU A C 1
ATOM 2261 O O . LEU A 1 291 ? 5.441 -23.635 -4.221 1.00 86.38 291 LEU A O 1
ATOM 2265 N N . ARG A 1 292 ? 4.115 -21.941 -3.555 1.00 89.81 292 ARG A N 1
ATOM 2266 C CA . ARG A 1 292 ? 2.814 -22.579 -3.808 1.00 89.81 292 ARG A CA 1
ATOM 2267 C C . ARG A 1 292 ? 1.969 -21.819 -4.822 1.00 89.81 292 ARG A C 1
ATOM 2269 O O . ARG A 1 292 ? 1.096 -22.431 -5.430 1.00 89.81 292 ARG A O 1
ATOM 2276 N N . ALA A 1 293 ? 2.199 -20.522 -4.992 1.00 91.44 293 ALA A N 1
ATOM 2277 C CA . ALA A 1 293 ? 1.499 -19.690 -5.957 1.00 91.44 293 ALA A CA 1
ATOM 2278 C C . ALA A 1 293 ? 2.500 -18.912 -6.814 1.00 91.44 293 ALA A C 1
ATOM 2280 O O . ALA A 1 293 ? 3.397 -18.257 -6.279 1.00 91.44 293 ALA A O 1
ATOM 2281 N N . LEU A 1 294 ? 2.337 -18.995 -8.133 1.00 90.81 294 LEU A N 1
ATOM 2282 C CA . LEU A 1 294 ? 3.130 -18.253 -9.108 1.00 90.81 294 LEU A CA 1
ATOM 2283 C C . LEU A 1 294 ? 2.200 -17.632 -10.156 1.00 90.81 294 LEU A C 1
ATOM 2285 O O . LEU A 1 294 ? 1.482 -18.358 -10.839 1.00 90.81 294 LEU A O 1
ATOM 2289 N N . SER A 1 295 ? 2.234 -16.308 -10.290 1.00 92.75 295 SER A N 1
ATOM 2290 C CA . SER A 1 295 ? 1.504 -15.568 -11.326 1.00 92.75 295 SER A CA 1
ATOM 2291 C C . SER A 1 295 ? 2.483 -14.710 -12.123 1.00 92.75 295 SER A C 1
ATOM 2293 O O . SER A 1 295 ? 3.206 -13.888 -11.556 1.00 92.75 295 SER A O 1
ATOM 2295 N N . LEU A 1 296 ? 2.548 -14.933 -13.435 1.00 90.75 296 LEU A N 1
ATOM 2296 C CA . LEU A 1 296 ? 3.402 -14.181 -14.354 1.00 90.75 296 LEU A CA 1
ATOM 2297 C C . LEU A 1 296 ? 2.510 -13.513 -15.390 1.00 90.75 296 LEU A C 1
ATOM 2299 O O . LEU A 1 296 ? 1.910 -14.198 -16.206 1.00 90.75 296 LEU A O 1
ATOM 2303 N N . ARG A 1 297 ? 2.416 -12.184 -15.364 1.00 89.62 297 ARG A N 1
ATOM 2304 C CA . ARG A 1 297 ? 1.493 -11.438 -16.225 1.00 89.62 297 ARG A CA 1
ATOM 2305 C C . ARG A 1 297 ? 2.255 -10.448 -17.095 1.00 89.62 297 ARG A C 1
ATOM 2307 O O . ARG A 1 297 ? 2.935 -9.559 -16.586 1.00 89.62 297 ARG A O 1
ATOM 2314 N N . ASN A 1 298 ? 2.101 -10.556 -18.414 1.00 87.19 298 ASN A N 1
ATOM 2315 C CA . ASN A 1 298 ? 2.751 -9.673 -19.392 1.00 87.19 298 ASN A CA 1
ATOM 2316 C C . ASN A 1 298 ? 4.280 -9.569 -19.216 1.00 87.19 298 ASN A C 1
ATOM 2318 O O . ASN A 1 298 ? 4.854 -8.509 -19.460 1.00 87.19 298 ASN A O 1
ATOM 2322 N N . CYS A 1 299 ? 4.948 -10.637 -18.772 1.00 87.44 299 CYS A N 1
ATOM 2323 C CA . CYS A 1 299 ? 6.382 -10.619 -18.501 1.00 87.44 299 CYS A CA 1
ATOM 2324 C C . CYS A 1 299 ? 7.184 -11.036 -19.751 1.00 87.44 299 CYS A C 1
ATOM 2326 O O . CYS A 1 299 ? 7.052 -12.172 -20.230 1.00 87.44 299 CYS A O 1
ATOM 2328 N N . PRO A 1 300 ? 8.058 -10.168 -20.296 1.00 84.88 300 PRO A N 1
ATOM 2329 C CA . PRO A 1 300 ? 8.902 -10.535 -21.428 1.00 84.88 300 PRO A CA 1
ATOM 2330 C C . PRO A 1 300 ? 9.798 -11.731 -21.104 1.00 84.88 300 PRO A C 1
ATOM 2332 O O . PRO A 1 300 ? 10.424 -11.781 -20.050 1.00 84.88 300 PRO A O 1
ATOM 2335 N N . ASN A 1 301 ? 9.892 -12.683 -22.035 1.00 82.56 301 ASN A N 1
ATOM 2336 C CA . ASN A 1 301 ? 10.683 -13.912 -21.898 1.00 82.56 301 ASN A CA 1
ATOM 2337 C C . ASN A 1 301 ? 10.252 -14.860 -20.753 1.00 82.56 301 ASN A C 1
ATOM 2339 O O . ASN A 1 301 ? 11.019 -15.756 -20.391 1.00 82.56 301 ASN A O 1
ATOM 2343 N N . GLN A 1 302 ? 9.019 -14.758 -20.236 1.00 84.56 302 GLN A N 1
ATOM 2344 C CA . GLN A 1 302 ? 8.517 -15.614 -19.143 1.00 84.56 302 GLN A CA 1
ATOM 2345 C C . GLN A 1 302 ? 8.631 -17.128 -19.399 1.00 84.56 302 GLN A C 1
ATOM 2347 O O . GLN A 1 302 ? 8.911 -17.899 -18.484 1.00 84.56 302 GLN A O 1
ATOM 2352 N N . LEU A 1 303 ? 8.516 -17.578 -20.654 1.00 82.75 303 LEU A N 1
ATOM 2353 C CA . LEU A 1 303 ? 8.707 -18.992 -21.009 1.00 82.75 303 LEU A CA 1
ATOM 2354 C C . LEU A 1 303 ? 10.124 -19.502 -20.698 1.00 82.75 303 LEU A C 1
ATOM 2356 O O . LEU A 1 303 ? 10.296 -20.680 -20.386 1.00 82.75 303 LEU A O 1
ATOM 2360 N N . ARG A 1 304 ? 11.152 -18.646 -20.784 1.00 78.56 304 ARG A N 1
ATOM 2361 C CA . ARG A 1 304 ? 12.527 -19.034 -20.432 1.00 78.56 304 ARG A CA 1
ATOM 2362 C C . ARG A 1 304 ? 12.688 -19.190 -18.930 1.00 78.56 304 ARG A C 1
ATOM 2364 O O . ARG A 1 304 ? 13.289 -20.170 -18.505 1.00 78.56 304 ARG A O 1
ATOM 2371 N N . PHE A 1 305 ? 12.093 -18.289 -18.149 1.00 79.25 305 PHE A N 1
ATOM 2372 C CA . PHE A 1 305 ? 12.042 -18.424 -16.696 1.00 79.25 305 PHE A CA 1
ATOM 2373 C C . PHE A 1 305 ? 11.428 -19.766 -16.291 1.00 79.25 305 PHE A C 1
ATOM 2375 O O . PHE A 1 305 ? 12.050 -20.512 -15.541 1.00 79.25 305 PHE A O 1
ATOM 2382 N N . LEU A 1 306 ? 10.284 -20.135 -16.876 1.00 81.31 306 LEU A N 1
ATOM 2383 C CA . LEU A 1 306 ? 9.633 -21.420 -16.602 1.00 81.31 306 LEU A CA 1
ATOM 2384 C C . LEU A 1 306 ? 10.497 -22.625 -17.007 1.00 81.31 306 LEU A C 1
ATOM 2386 O O . LEU A 1 306 ? 10.579 -23.591 -16.254 1.00 81.31 306 LEU A O 1
ATOM 2390 N N . LYS A 1 307 ? 11.196 -22.564 -18.151 1.00 79.62 307 LYS A N 1
ATOM 2391 C CA . LYS A 1 307 ? 12.147 -23.613 -18.573 1.00 79.62 307 LYS A CA 1
ATOM 2392 C C . LYS A 1 307 ? 13.349 -23.736 -17.633 1.00 79.62 307 LYS A C 1
ATOM 2394 O O . LYS A 1 307 ? 13.845 -24.838 -17.415 1.00 79.62 307 LYS A O 1
ATOM 2399 N N . SER A 1 308 ? 13.854 -22.624 -17.103 1.00 75.88 308 SER A N 1
ATOM 2400 C CA . SER A 1 308 ? 14.937 -22.635 -16.113 1.00 75.88 308 SER A CA 1
ATOM 2401 C C . SER A 1 308 ? 14.444 -23.162 -14.764 1.00 75.88 308 SER A C 1
ATOM 2403 O O . SER A 1 308 ? 15.142 -23.937 -14.114 1.00 75.88 308 SER A O 1
ATOM 2405 N N . LEU A 1 309 ? 13.217 -22.809 -14.384 1.00 76.69 309 LEU A N 1
ATOM 2406 C CA . LEU A 1 309 ? 12.558 -23.256 -13.166 1.00 76.69 309 LEU A CA 1
ATOM 2407 C C . LEU A 1 309 ? 12.284 -24.772 -13.188 1.00 76.69 309 LEU A C 1
ATOM 2409 O O . LEU A 1 309 ? 12.584 -25.462 -12.216 1.00 76.69 309 LEU A O 1
ATOM 2413 N N . SER A 1 310 ? 11.824 -25.315 -14.321 1.00 75.00 310 SER A N 1
ATOM 2414 C CA . SER A 1 310 ? 11.579 -26.756 -14.500 1.00 75.00 310 SER A CA 1
ATOM 2415 C C . SER A 1 310 ? 12.853 -27.605 -14.489 1.00 75.00 310 SER A C 1
ATOM 2417 O O . SER A 1 310 ? 12.784 -28.818 -14.325 1.00 75.00 310 SER A O 1
ATOM 2419 N N . ARG A 1 311 ? 14.018 -26.986 -14.720 1.00 71.62 311 ARG A N 1
ATOM 2420 C CA . ARG A 1 311 ? 15.337 -27.632 -14.644 1.00 71.62 311 ARG A CA 1
ATOM 2421 C C . ARG A 1 311 ? 15.949 -27.561 -13.245 1.00 71.62 311 ARG A C 1
ATOM 2423 O O . ARG A 1 311 ? 16.998 -28.165 -13.026 1.00 71.62 311 ARG A O 1
ATOM 2430 N N . SER A 1 312 ? 15.351 -26.800 -12.326 1.00 69.00 312 SER A N 1
ATOM 2431 C CA . SER A 1 312 ? 15.814 -26.761 -10.941 1.00 69.00 312 SER A CA 1
ATOM 2432 C C . SER A 1 312 ? 15.571 -28.113 -10.265 1.00 69.00 312 SER A C 1
ATOM 2434 O O . SER A 1 312 ? 14.631 -28.832 -10.599 1.00 69.00 312 SER A O 1
ATOM 2436 N N . LYS A 1 313 ? 16.454 -28.480 -9.332 1.00 61.66 313 LYS A N 1
ATOM 2437 C CA . LYS A 1 313 ? 16.364 -29.754 -8.599 1.00 61.66 313 LYS A CA 1
ATOM 2438 C C . LYS A 1 313 ? 15.261 -29.754 -7.532 1.00 61.66 313 LYS A C 1
ATOM 2440 O O . LYS A 1 313 ? 14.949 -30.813 -6.996 1.00 61.66 313 LYS A O 1
ATOM 2445 N N . ASP A 1 314 ? 14.693 -28.589 -7.226 1.00 65.81 314 ASP A N 1
ATOM 2446 C CA . ASP A 1 314 ? 13.652 -28.444 -6.218 1.00 65.81 314 ASP A CA 1
ATOM 2447 C C . ASP A 1 314 ? 12.292 -28.830 -6.805 1.00 65.81 314 ASP A C 1
ATOM 2449 O O . ASP A 1 314 ? 11.828 -28.268 -7.799 1.00 65.81 314 ASP A O 1
ATOM 2453 N N . THR A 1 315 ? 11.621 -29.785 -6.161 1.00 65.25 315 THR A N 1
ATOM 2454 C CA . THR A 1 315 ? 10.258 -30.174 -6.537 1.00 65.25 315 THR A CA 1
ATOM 2455 C C . THR A 1 315 ? 9.301 -29.049 -6.150 1.00 65.25 315 THR A C 1
ATOM 2457 O O . THR A 1 315 ? 8.976 -28.876 -4.975 1.00 65.25 315 THR A O 1
ATOM 2460 N N . LEU A 1 316 ? 8.852 -28.260 -7.123 1.00 71.62 316 LEU A N 1
ATOM 2461 C CA . LEU A 1 316 ? 7.908 -27.177 -6.864 1.00 71.62 316 LEU A CA 1
ATOM 2462 C C . LEU A 1 316 ? 6.518 -27.731 -6.559 1.00 71.62 316 LEU A C 1
ATOM 2464 O O . LEU A 1 316 ? 5.924 -28.430 -7.375 1.00 71.62 316 LEU A O 1
ATOM 2468 N N . GLN A 1 317 ? 5.971 -27.368 -5.400 1.00 75.38 317 GLN A N 1
ATOM 2469 C CA . GLN A 1 317 ? 4.613 -27.735 -4.995 1.00 75.38 317 GLN A CA 1
ATOM 2470 C C . GLN A 1 317 ? 3.614 -26.619 -5.325 1.00 75.38 317 GLN A C 1
ATOM 2472 O O . GLN A 1 317 ? 2.882 -26.136 -4.453 1.00 75.38 317 GLN A O 1
ATOM 2477 N N . LEU A 1 318 ? 3.596 -26.189 -6.590 1.00 79.94 318 LEU A N 1
ATOM 2478 C CA . LEU A 1 318 ? 2.655 -25.170 -7.051 1.00 79.94 318 LEU A CA 1
ATOM 2479 C C . LEU A 1 318 ? 1.222 -25.703 -6.959 1.00 79.94 318 LEU A C 1
ATOM 2481 O O . LEU A 1 318 ? 0.869 -26.711 -7.562 1.00 79.94 318 LEU A O 1
ATOM 2485 N N . LYS A 1 319 ? 0.394 -24.996 -6.193 1.00 83.75 319 LYS A N 1
ATOM 2486 C CA . LYS A 1 319 ? -1.056 -25.195 -6.102 1.00 83.75 319 LYS A CA 1
ATOM 2487 C C . LYS A 1 319 ? -1.812 -24.236 -7.013 1.00 83.75 319 LYS A C 1
ATOM 2489 O O . LYS A 1 319 ? -2.914 -24.550 -7.444 1.00 83.75 319 LYS A O 1
ATOM 2494 N N . LEU A 1 320 ? -1.234 -23.062 -7.257 1.00 80.62 320 LEU A N 1
ATOM 2495 C CA . LEU A 1 320 ? -1.798 -22.015 -8.095 1.00 80.62 320 LEU A CA 1
ATOM 2496 C C . LEU A 1 320 ? -0.743 -21.569 -9.100 1.00 80.62 320 LEU A C 1
ATOM 2498 O O . LEU A 1 320 ? 0.374 -21.205 -8.725 1.00 80.62 320 LEU A O 1
ATOM 2502 N N . PHE A 1 321 ? -1.113 -21.606 -10.373 1.00 84.12 321 PHE A N 1
ATOM 2503 C CA . PHE A 1 321 ? -0.282 -21.140 -11.467 1.00 84.12 321 PHE A CA 1
ATOM 2504 C C . PHE A 1 321 ? -1.147 -20.345 -12.439 1.00 84.12 321 PHE A C 1
ATOM 2506 O O . PHE A 1 321 ? -2.159 -20.852 -12.919 1.00 84.12 321 PHE A O 1
ATOM 2513 N N . GLU A 1 322 ? -0.762 -19.098 -12.686 1.00 83.00 322 GLU A N 1
ATOM 2514 C CA . GLU A 1 322 ? -1.433 -18.194 -13.618 1.00 83.00 322 GLU A CA 1
ATOM 2515 C C . GLU A 1 322 ? -0.410 -17.640 -14.614 1.00 83.00 322 GLU A C 1
ATOM 2517 O O . GLU A 1 322 ? 0.717 -17.297 -14.235 1.00 83.00 322 GLU A O 1
ATOM 2522 N N . PHE A 1 323 ? -0.815 -17.585 -15.883 1.00 70.69 323 PHE A N 1
ATOM 2523 C CA . PHE A 1 323 ? 0.021 -17.258 -17.033 1.00 70.69 323 PHE A CA 1
ATOM 2524 C C . PHE A 1 323 ? -0.677 -16.259 -17.955 1.00 70.69 323 PHE A C 1
ATOM 2526 O O . PHE A 1 323 ? -1.907 -16.412 -18.136 1.00 70.69 323 PHE A O 1
#

Radius of gyration: 22.48 Å; chains: 1; bounding box: 63×57×59 Å

Secondary structure (DSSP, 8-state):
-GGGS-HHHHHHHHHH---HHHHHHHHTS-HHHHHHHHHHHTSEEEEEEEETTEEEEETHHHHHHTS-HHHHHHHHTT-SEEEEE---SS--S--SGGG-TTSTTS--S----SS-HHHHHHHHHHHHHHHHHHHHHHHHSPTT---EEEEESSSPPPTTTSSTT-HHHHH-TT--EEEEE--TTSTTTTTT-GGGGG----SEEEEEEE-SHHHHHHHHHHHHHHTTT--EEEEEES-GGG-TTHHHHHH---SSS------TT--EEEEES----TT---TTT---TT--EEEEES-TTHHHHHHHHTTSSS----SEEE-

Sequence (323 aa):
MLNTLPCEIILDVAERVRLLGHRRSFSQLCSRVKAVLVPLLYRTVTFRAASEWALNVLDIDAFLLSQSHLQSISNLQHTRHLGIQAQIHIARFNRCAHYSIFRTSGLTQIPSTLGSSDEAKAHRQFLDDISDQMQMVFACLKENSLLSFQWVLGTCLSPGILDTNGYLCRHQRSLNRLSLITDGSCPEAGGALNGLSELLSLKTIEWEGIQQPAEIDSLQRCIRRNSSHLTTLSIGLVSSAAAPDLVENIFEQPSGVFHSSALPALSSLTLYKAPFPQTLHLGSRWRCGSLRALSLRNCPNQLRFLKSLSRSKDTLQLKLFEF